Protein AF-A0A938IGS5-F1 (afdb_monomer_lite)

Foldseek 3Di:
DDWDADQPLRQTQDDFFWWDFPDDDDDPVVVVVQVVCCVVPNGGHTCPLVRVLVSLQVCQVVADALHAEEAEDAPPPSVVVSCVVRHHPNYHYDHFHPPPDQDPPGSCVSVVVVVVVLCVQQVCNPDPPPRPDPDRVVSRVSSVVVSLCQQAADPSDPVRPQAGSCVVVVNDVGHDHPLLSLLVDVVSPPDRPPPPDDD

pLDDT: mean 88.43, std 11.82, range [38.62, 97.19]

Sequence (199 aa):
MPVLLHELSWFVLDVQVAPLASRGGLREPDRIRRDQLVARSGLRRSGSTEAVGKCFANIAPLLAPGAGGMLRSDEKLTYVRLKQKELPEGMTHVRISSEEPRGMNNPLFRINRTLAMMRDGVSRLVRRTWAASKRREQLEKHLWVWVVFRNYVRRMINRSPGQSAASFHGLFPGQLPTHDLLGLCPQFRADPPLMRAAS

Secondary structure (DSSP, 8-state):
--EEE-TTT--EEEE--------S---HHHHHHHHHHHHHH------HHHHHHHHHHHHGGGSPTT--EEEEEES-HHHHHHHHHHS-TTEEEEEE-TTS--STTSTTHHHHHHHHHHHHH-GGGT-SSSS--SSHHHHHHHHHHHHHIIIIISBSSTT-TT-BHHHHTTSSSSPPPHHHHHHTSGGG-SS--------

Structure (mmCIF, N/CA/C/O backbone):
data_AF-A0A938IGS5-F1
#
_entry.id   AF-A0A938IGS5-F1
#
loop_
_atom_site.group_PDB
_atom_site.id
_atom_site.type_symbol
_atom_site.label_atom_id
_atom_site.label_alt_id
_atom_site.label_comp_id
_atom_site.label_asym_id
_atom_site.label_entity_id
_atom_site.label_seq_id
_atom_site.pdbx_PDB_ins_code
_atom_site.Cartn_x
_atom_site.Cartn_y
_atom_site.Cartn_z
_atom_site.occupancy
_atom_site.B_iso_or_equiv
_atom_site.auth_seq_id
_atom_site.auth_comp_id
_atom_site.auth_asym_id
_atom_site.auth_atom_id
_atom_site.pdbx_PDB_model_num
ATOM 1 N N . MET A 1 1 ? 5.218 0.741 -6.453 1.00 90.12 1 MET A N 1
ATOM 2 C CA . MET A 1 1 ? 4.351 0.029 -5.505 1.00 90.12 1 MET A CA 1
ATOM 3 C C . MET A 1 1 ? 3.953 1.017 -4.425 1.00 90.12 1 MET A C 1
ATOM 5 O O . MET A 1 1 ? 4.714 1.179 -3.475 1.00 90.12 1 MET A O 1
ATOM 9 N N . PRO A 1 2 ? 2.878 1.789 -4.633 1.00 94.62 2 PRO A N 1
ATOM 10 C CA . PRO A 1 2 ? 2.308 2.596 -3.564 1.00 94.62 2 PRO A CA 1
ATOM 11 C C . PRO A 1 2 ? 1.654 1.697 -2.512 1.00 94.62 2 PRO A C 1
ATOM 13 O O . PRO A 1 2 ? 1.208 0.593 -2.824 1.00 94.62 2 PRO A O 1
ATOM 16 N N . VAL A 1 3 ? 1.640 2.186 -1.277 1.00 96.62 3 VAL A N 1
ATOM 17 C CA . VAL A 1 3 ? 0.966 1.569 -0.134 1.00 96.62 3 VAL A CA 1
ATOM 18 C C . VAL A 1 3 ? 0.211 2.686 0.571 1.00 96.62 3 VAL A C 1
ATOM 20 O O . VAL A 1 3 ? 0.809 3.714 0.891 1.00 96.62 3 VAL A O 1
ATOM 23 N N . LEU A 1 4 ? -1.084 2.488 0.789 1.00 96.38 4 LEU A N 1
ATOM 24 C CA . LEU A 1 4 ? -1.934 3.396 1.549 1.00 96.38 4 LEU A CA 1
ATOM 25 C C . LEU A 1 4 ? -2.192 2.792 2.932 1.00 96.38 4 LEU A C 1
ATOM 27 O O . LEU A 1 4 ? -2.467 1.600 3.057 1.00 96.38 4 LEU A O 1
ATOM 31 N N . LEU A 1 5 ? -2.056 3.605 3.975 1.00 95.44 5 LEU A N 1
ATOM 32 C CA . LEU A 1 5 ? -2.021 3.161 5.365 1.00 95.44 5 LEU A CA 1
ATOM 33 C C . LEU A 1 5 ? -2.937 4.039 6.216 1.00 95.44 5 LEU A C 1
ATOM 35 O O . LEU A 1 5 ? -2.894 5.261 6.099 1.00 95.44 5 LEU A O 1
ATOM 39 N N . HIS A 1 6 ? -3.688 3.427 7.126 1.00 94.81 6 HIS A N 1
ATOM 40 C CA . HIS A 1 6 ? -4.335 4.147 8.213 1.00 94.81 6 HIS A CA 1
ATOM 41 C C . HIS A 1 6 ? -3.291 4.611 9.241 1.00 94.81 6 HIS A C 1
ATOM 43 O O . HIS A 1 6 ? -2.501 3.807 9.746 1.00 94.81 6 HIS A O 1
ATOM 49 N N . GLU A 1 7 ? -3.288 5.907 9.561 1.00 91.62 7 GLU A N 1
ATOM 50 C CA . GLU A 1 7 ? -2.211 6.548 10.320 1.00 91.62 7 GLU A CA 1
ATOM 51 C C . GLU A 1 7 ? -2.017 5.941 11.720 1.00 91.62 7 GLU A C 1
ATOM 53 O O . GLU A 1 7 ? -0.886 5.667 12.115 1.00 91.62 7 GLU A O 1
ATOM 58 N N . LEU A 1 8 ? -3.091 5.699 12.472 1.00 91.12 8 LEU A N 1
ATOM 59 C CA . LEU A 1 8 ? -2.973 5.288 13.877 1.00 91.12 8 LEU A CA 1
ATOM 60 C C . LEU A 1 8 ? -2.634 3.804 14.027 1.00 91.12 8 LEU A C 1
ATOM 62 O O . LEU A 1 8 ? -1.698 3.448 14.740 1.00 91.12 8 LEU A O 1
ATOM 66 N N . SER A 1 9 ? -3.359 2.946 13.309 1.00 93.31 9 SER A N 1
ATOM 67 C CA . SER A 1 9 ? -3.266 1.488 13.464 1.00 93.31 9 SER A CA 1
ATOM 68 C C . SER A 1 9 ? -2.262 0.816 12.537 1.00 93.31 9 SER A C 1
ATOM 70 O O . SER A 1 9 ? -2.000 -0.380 12.649 1.00 93.31 9 SER A O 1
ATOM 72 N N . TRP A 1 10 ? -1.707 1.569 11.586 1.00 93.31 10 TRP A N 1
ATOM 73 C CA . TRP A 1 10 ? -0.825 1.053 10.544 1.00 93.31 10 TRP A CA 1
ATOM 74 C C . TRP A 1 10 ? -1.495 -0.049 9.708 1.00 93.31 10 TRP A C 1
ATOM 76 O O . TRP A 1 10 ? -0.809 -0.899 9.130 1.00 93.31 10 TRP A O 1
ATOM 86 N N . PHE A 1 11 ? -2.830 -0.035 9.661 1.00 96.31 11 PHE A N 1
ATOM 87 C CA . PHE A 1 11 ? -3.627 -0.913 8.823 1.00 96.31 11 PHE A CA 1
ATOM 88 C C . PHE A 1 11 ? -3.365 -0.553 7.366 1.00 96.31 11 PHE A C 1
ATOM 90 O O . PHE A 1 11 ? -3.540 0.600 6.967 1.00 96.31 11 PHE A O 1
ATOM 97 N N . VAL A 1 12 ? -2.917 -1.520 6.574 1.00 97.19 12 VAL A N 1
ATOM 98 C CA . VAL A 1 12 ? -2.704 -1.305 5.144 1.00 97.19 12 VAL A CA 1
ATOM 99 C C . VAL A 1 12 ? -4.058 -1.355 4.450 1.00 97.19 12 VAL A C 1
ATOM 101 O O . VAL A 1 12 ? -4.715 -2.391 4.468 1.00 97.19 12 VAL A O 1
ATOM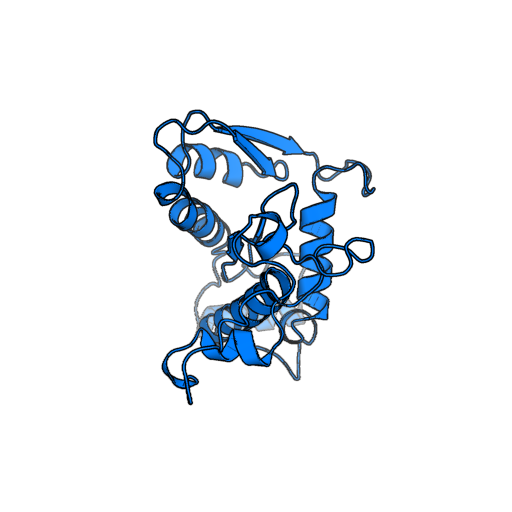 104 N N . LEU A 1 13 ? -4.465 -0.224 3.882 1.00 95.94 13 LEU A N 1
ATOM 105 C CA . LEU A 1 13 ? -5.752 -0.041 3.214 1.00 95.94 13 LEU A CA 1
ATOM 106 C C . LEU A 1 13 ? -5.700 -0.534 1.768 1.00 95.94 13 LEU A C 1
ATOM 108 O O . LEU A 1 13 ? -6.612 -1.217 1.321 1.00 95.94 13 LEU A O 1
ATOM 112 N N . ASP A 1 14 ? -4.621 -0.212 1.052 1.00 96.94 14 ASP A N 1
ATOM 113 C CA . ASP A 1 14 ? -4.416 -0.702 -0.309 1.00 96.94 14 ASP A CA 1
ATOM 114 C C . ASP A 1 14 ? -2.928 -0.801 -0.666 1.00 96.94 14 ASP A C 1
ATOM 116 O O . ASP A 1 14 ? -2.073 -0.087 -0.127 1.00 96.94 14 ASP A O 1
ATOM 120 N N . VAL A 1 15 ? -2.627 -1.685 -1.614 1.00 97.06 15 VAL A N 1
ATOM 121 C CA . VAL A 1 15 ? -1.319 -1.839 -2.244 1.00 97.06 15 VAL A CA 1
ATOM 122 C C . VAL A 1 15 ? -1.495 -2.102 -3.734 1.00 97.06 15 VAL A C 1
ATOM 124 O O . VAL A 1 15 ? -2.293 -2.935 -4.146 1.00 97.06 15 VAL A O 1
ATOM 127 N N . GLN A 1 16 ? -0.700 -1.421 -4.559 1.00 95.94 16 GLN A N 1
ATOM 128 C CA . GLN A 1 16 ? -0.744 -1.594 -6.014 1.00 95.94 16 GLN A CA 1
ATOM 129 C C . GLN A 1 16 ? 0.644 -1.877 -6.588 1.00 95.94 16 GLN A C 1
ATOM 131 O O . GLN A 1 16 ? 1.681 -1.476 -6.042 1.00 95.94 16 GLN A O 1
ATOM 136 N N . VAL A 1 17 ? 0.686 -2.543 -7.742 1.00 95.19 17 VAL A N 1
ATOM 137 C CA . VAL A 1 17 ? 1.926 -2.854 -8.463 1.00 95.19 17 VAL A CA 1
ATOM 138 C C . VAL A 1 17 ? 1.905 -2.209 -9.839 1.00 95.19 17 VAL A C 1
ATOM 140 O O . VAL A 1 17 ? 0.978 -2.381 -10.618 1.00 95.19 17 VAL A O 1
ATOM 143 N N . ALA A 1 18 ? 2.983 -1.504 -10.170 1.00 94.25 18 ALA A N 1
ATOM 144 C CA . ALA A 1 18 ? 3.167 -0.906 -11.483 1.00 94.25 18 ALA A CA 1
ATOM 145 C C . ALA A 1 18 ? 4.635 -0.950 -11.914 1.00 94.25 18 ALA A C 1
ATOM 147 O O . ALA A 1 18 ? 5.531 -0.945 -11.057 1.00 94.25 18 ALA A O 1
ATOM 148 N N . PRO A 1 19 ? 4.903 -0.971 -13.233 1.00 92.06 19 PRO A N 1
ATOM 149 C CA . PRO A 1 19 ? 6.256 -0.868 -13.749 1.00 92.06 19 PRO A CA 1
ATOM 150 C C . PRO A 1 19 ? 6.877 0.483 -13.382 1.00 92.06 19 PRO A C 1
ATOM 152 O O . PRO A 1 19 ? 6.207 1.515 -13.339 1.00 92.06 19 PRO A O 1
ATOM 155 N N . LEU A 1 20 ? 8.188 0.472 -13.155 1.00 89.56 20 LEU A N 1
ATOM 156 C CA . LEU A 1 20 ? 9.004 1.677 -13.080 1.00 89.56 20 LEU A CA 1
ATOM 157 C C . LEU A 1 20 ? 9.835 1.777 -14.350 1.00 89.56 20 LEU A C 1
ATOM 159 O O . LEU A 1 20 ? 10.384 0.777 -14.812 1.00 89.56 20 LEU A O 1
ATOM 163 N N . ALA A 1 21 ? 9.938 2.982 -14.899 1.00 89.69 21 ALA A N 1
ATOM 164 C CA . ALA A 1 21 ? 10.828 3.223 -16.023 1.00 89.69 21 ALA A CA 1
ATOM 165 C C . ALA A 1 21 ? 12.284 2.952 -15.617 1.00 89.69 21 ALA A C 1
ATOM 167 O O . ALA A 1 21 ? 12.674 3.207 -14.475 1.00 89.69 21 ALA A O 1
ATOM 168 N N . SER A 1 22 ? 13.088 2.458 -16.559 1.00 86.25 22 SER A N 1
ATOM 169 C CA . SER A 1 22 ? 14.535 2.356 -16.366 1.00 86.25 22 SER A CA 1
ATOM 170 C C . SER A 1 22 ? 15.123 3.768 -16.377 1.00 86.25 22 SER A C 1
ATOM 172 O O . SER A 1 22 ? 15.212 4.383 -17.436 1.00 86.25 22 SER A O 1
ATOM 174 N N . ARG A 1 23 ? 15.458 4.306 -15.203 1.00 81.00 23 ARG A N 1
ATOM 175 C CA . ARG A 1 23 ? 15.974 5.673 -15.012 1.00 81.00 23 ARG A CA 1
ATOM 176 C C . ARG A 1 23 ? 17.332 5.638 -14.306 1.00 81.00 23 ARG A C 1
ATOM 178 O O . ARG A 1 23 ? 17.606 4.687 -13.579 1.00 81.00 23 ARG A O 1
ATOM 185 N N . GLY A 1 24 ? 18.125 6.697 -14.482 1.00 80.38 24 GLY A N 1
ATOM 186 C CA . GLY A 1 24 ? 19.409 6.906 -13.801 1.00 80.38 24 GLY A CA 1
ATOM 187 C C . GLY A 1 24 ? 20.634 6.778 -14.712 1.00 80.38 24 GLY A C 1
ATOM 188 O O . GLY A 1 24 ? 20.513 6.485 -15.902 1.00 80.38 24 GLY A O 1
ATOM 189 N N . GLY A 1 25 ? 21.814 6.998 -14.126 1.00 83.56 25 GLY A N 1
ATOM 190 C CA . GLY A 1 25 ? 23.122 6.889 -14.780 1.00 83.56 25 GLY A CA 1
ATOM 191 C C . GLY A 1 25 ? 23.558 5.437 -14.963 1.00 83.56 25 GLY A C 1
ATOM 192 O O . GLY A 1 25 ? 24.393 4.929 -14.219 1.00 83.56 25 GLY A O 1
ATOM 193 N N . LEU A 1 26 ? 22.941 4.746 -15.920 1.00 87.56 26 LEU A N 1
ATOM 194 C CA . LEU A 1 26 ? 23.303 3.375 -16.280 1.00 87.56 26 LEU A CA 1
ATOM 195 C C . LEU A 1 26 ? 24.717 3.332 -16.872 1.00 87.56 26 LEU A C 1
ATOM 197 O O . LEU A 1 26 ? 25.079 4.184 -17.687 1.00 87.56 26 LEU A O 1
ATOM 201 N N . ARG A 1 27 ? 25.488 2.301 -16.511 1.00 91.31 27 ARG A N 1
ATOM 202 C CA . ARG A 1 27 ? 26.785 2.025 -17.143 1.00 91.31 27 ARG A CA 1
ATOM 203 C C . ARG A 1 27 ? 26.579 1.673 -18.615 1.00 91.31 27 ARG A C 1
ATOM 205 O O . ARG A 1 27 ? 25.506 1.201 -18.989 1.00 91.31 27 ARG A O 1
ATOM 212 N N . GLU A 1 28 ? 27.621 1.837 -19.426 1.00 93.56 28 GLU A N 1
ATOM 213 C CA . GLU A 1 28 ? 27.595 1.523 -20.864 1.00 93.56 28 GLU A CA 1
ATOM 214 C C . GLU A 1 28 ? 26.955 0.152 -21.174 1.00 93.56 28 GLU A C 1
ATOM 216 O O . GLU A 1 28 ? 25.987 0.112 -21.938 1.00 93.56 28 GLU A O 1
ATOM 221 N N . PRO A 1 29 ? 27.347 -0.959 -20.510 1.00 93.12 29 PRO A N 1
ATOM 222 C CA . PRO A 1 29 ? 26.770 -2.268 -20.819 1.00 93.12 29 PRO A CA 1
ATOM 223 C C . PRO A 1 29 ? 25.283 -2.372 -20.449 1.00 93.12 29 PRO A C 1
ATOM 225 O O . PRO A 1 29 ? 24.498 -3.009 -21.154 1.00 93.12 29 PRO A O 1
ATOM 228 N N . ASP A 1 30 ? 24.867 -1.721 -19.360 1.00 91.12 30 ASP A N 1
ATOM 229 C CA . ASP A 1 30 ? 23.472 -1.716 -18.915 1.00 91.12 30 ASP A CA 1
ATOM 230 C C . ASP A 1 30 ? 22.586 -0.881 -19.845 1.00 91.12 30 ASP A C 1
ATOM 232 O O . ASP A 1 30 ? 21.418 -1.223 -20.053 1.00 91.12 30 ASP A O 1
ATOM 236 N N . ARG A 1 31 ? 23.132 0.195 -20.431 1.00 92.38 31 ARG A N 1
ATOM 237 C CA . ARG A 1 31 ? 22.439 0.986 -21.457 1.00 92.38 31 ARG A CA 1
ATOM 238 C C . ARG A 1 31 ? 22.225 0.174 -22.722 1.00 92.38 31 ARG A C 1
ATOM 240 O O . ARG A 1 31 ? 21.087 0.085 -23.168 1.00 92.38 31 ARG A O 1
ATOM 247 N N . ILE A 1 32 ? 23.262 -0.500 -23.220 1.00 93.69 32 ILE A N 1
ATOM 248 C CA . ILE A 1 32 ? 23.147 -1.385 -24.388 1.00 93.69 32 ILE A CA 1
ATOM 249 C C . ILE A 1 32 ? 22.085 -2.461 -24.129 1.00 93.69 32 ILE A C 1
ATOM 251 O O . ILE A 1 32 ? 21.177 -2.660 -24.938 1.00 93.69 32 ILE A O 1
ATOM 255 N N . ARG A 1 33 ? 22.125 -3.109 -22.956 1.00 91.44 33 ARG A N 1
ATOM 256 C CA . ARG A 1 33 ? 21.130 -4.120 -22.571 1.00 91.44 33 ARG A CA 1
ATOM 257 C C . ARG A 1 33 ? 19.714 -3.546 -22.500 1.00 91.44 33 ARG A C 1
ATOM 259 O O . ARG A 1 33 ? 18.765 -4.206 -22.927 1.00 91.44 33 ARG A O 1
ATOM 266 N N . ARG A 1 34 ? 19.549 -2.339 -21.949 1.00 91.50 34 ARG A N 1
ATOM 267 C CA . ARG A 1 34 ? 18.262 -1.628 -21.926 1.00 91.50 34 ARG A CA 1
ATOM 268 C C . ARG A 1 34 ? 17.769 -1.382 -23.347 1.00 91.50 34 ARG A C 1
ATOM 270 O O . ARG A 1 34 ? 16.610 -1.671 -23.616 1.00 91.50 34 ARG A O 1
ATOM 277 N N . ASP A 1 35 ? 18.619 -0.891 -24.237 1.00 92.44 35 ASP A N 1
ATOM 278 C CA . ASP A 1 35 ? 18.232 -0.512 -25.599 1.00 92.44 35 ASP A CA 1
ATOM 279 C C . ASP A 1 35 ? 17.831 -1.739 -26.424 1.00 92.44 35 ASP A C 1
ATOM 281 O O . ASP A 1 35 ? 16.786 -1.731 -27.069 1.00 92.44 35 ASP A O 1
ATOM 285 N N . GLN A 1 36 ? 18.547 -2.856 -26.271 1.00 94.44 36 GLN A N 1
ATOM 286 C CA . GLN A 1 36 ? 18.146 -4.153 -26.830 1.00 94.44 36 GLN A CA 1
ATOM 287 C C . GLN A 1 36 ? 16.799 -4.657 -26.285 1.00 94.44 36 GLN A C 1
ATOM 289 O O . GLN A 1 36 ? 16.045 -5.333 -26.987 1.00 94.44 36 GLN A O 1
ATOM 294 N N . LEU A 1 37 ? 16.483 -4.393 -25.013 1.00 91.12 37 LEU A N 1
ATOM 295 C CA . LEU A 1 37 ? 15.175 -4.731 -24.440 1.00 91.12 37 LEU A CA 1
ATOM 296 C C . LEU A 1 37 ? 14.075 -3.805 -24.966 1.00 91.12 37 LEU A C 1
ATOM 298 O O . LEU A 1 37 ? 12.989 -4.285 -25.275 1.00 91.12 37 LEU A O 1
ATOM 302 N N . VAL A 1 38 ? 14.353 -2.508 -25.108 1.00 93.44 38 VAL A N 1
ATOM 303 C CA . VAL A 1 38 ? 13.406 -1.532 -25.663 1.00 93.44 38 VAL A CA 1
ATOM 304 C C . VAL A 1 38 ? 13.100 -1.844 -27.127 1.00 93.44 38 VAL A C 1
ATOM 306 O O . VAL A 1 38 ? 11.932 -1.824 -27.502 1.00 93.44 38 VAL A O 1
ATOM 309 N N . ALA A 1 39 ? 14.104 -2.213 -27.927 1.00 94.25 39 ALA A N 1
ATOM 310 C CA . ALA A 1 39 ? 13.912 -2.617 -29.319 1.00 94.25 39 ALA A CA 1
ATOM 311 C C . ALA A 1 39 ? 13.021 -3.864 -29.453 1.00 94.25 39 ALA A C 1
ATOM 313 O O . ALA A 1 39 ? 12.203 -3.945 -30.363 1.00 94.25 39 ALA A O 1
ATOM 314 N N . ARG A 1 40 ? 13.141 -4.826 -28.527 1.00 94.38 40 ARG A N 1
ATOM 315 C CA . ARG A 1 40 ? 12.357 -6.074 -28.557 1.00 94.38 40 ARG A CA 1
ATOM 316 C C . ARG A 1 40 ? 10.965 -5.960 -27.949 1.00 94.38 40 ARG A C 1
ATOM 318 O O . ARG A 1 40 ? 10.066 -6.686 -28.351 1.00 94.38 40 ARG A O 1
ATOM 325 N N . SER A 1 41 ? 10.805 -5.155 -26.904 1.00 89.69 41 SER A N 1
ATOM 326 C CA . SER A 1 41 ? 9.631 -5.212 -26.017 1.00 89.69 41 SER A CA 1
ATOM 327 C C . SER A 1 41 ? 8.975 -3.852 -25.782 1.00 89.69 41 SER A C 1
ATOM 329 O O . SER A 1 41 ? 8.021 -3.753 -25.011 1.00 89.69 41 SER A O 1
ATOM 331 N N . GLY A 1 42 ? 9.477 -2.803 -26.432 1.00 91.06 42 GLY A N 1
ATOM 332 C CA . GLY A 1 42 ? 9.014 -1.434 -26.270 1.00 91.06 42 GLY A CA 1
ATOM 333 C C . GLY A 1 42 ? 9.537 -0.749 -25.005 1.00 91.06 42 GLY A C 1
ATOM 334 O O . GLY A 1 42 ? 10.150 -1.343 -24.112 1.00 91.06 42 GLY A O 1
ATOM 335 N N . LEU A 1 43 ? 9.296 0.561 -24.925 1.00 90.06 43 LEU A N 1
ATOM 336 C CA . LEU A 1 43 ? 9.754 1.379 -23.808 1.00 90.06 43 LEU A CA 1
ATOM 337 C C . LEU A 1 43 ? 8.975 1.063 -22.525 1.00 90.06 43 LEU A C 1
ATOM 339 O O . LEU A 1 43 ? 7.758 1.242 -22.450 1.00 90.06 43 LEU A O 1
ATOM 343 N N . ARG A 1 44 ? 9.695 0.705 -21.456 1.00 89.56 44 ARG A N 1
ATOM 344 C CA . ARG A 1 44 ? 9.105 0.542 -20.121 1.00 89.56 44 ARG A CA 1
ATOM 345 C C . ARG A 1 44 ? 8.687 1.897 -19.547 1.00 89.56 44 ARG A C 1
ATOM 347 O O . ARG A 1 44 ? 9.514 2.639 -19.016 1.00 89.56 44 ARG A O 1
ATOM 354 N N . ARG A 1 45 ? 7.391 2.204 -19.610 1.00 91.56 45 ARG A N 1
ATOM 355 C CA . ARG A 1 45 ? 6.806 3.409 -19.003 1.00 91.56 45 ARG A CA 1
ATOM 356 C C . ARG A 1 45 ? 6.597 3.230 -17.496 1.00 91.56 45 ARG A C 1
ATOM 358 O O . ARG A 1 45 ? 6.440 2.119 -16.994 1.00 91.56 45 ARG A O 1
ATOM 365 N N . SER A 1 46 ? 6.624 4.343 -16.764 1.00 93.31 46 SER A N 1
ATOM 366 C CA . SER A 1 46 ? 6.329 4.356 -15.329 1.00 93.31 46 SER A CA 1
ATOM 367 C C . SER A 1 46 ? 4.818 4.356 -15.111 1.00 93.31 46 SER A C 1
ATOM 369 O O . SER A 1 46 ? 4.163 5.324 -15.478 1.00 93.31 46 SER A O 1
ATOM 371 N N . GLY A 1 47 ? 4.284 3.329 -14.451 1.00 94.88 47 GLY A N 1
ATOM 372 C CA . GLY A 1 47 ? 2.873 3.263 -14.040 1.00 94.88 47 GLY A CA 1
ATOM 373 C C . GLY A 1 47 ? 2.623 3.801 -12.626 1.00 94.88 47 GLY A C 1
ATOM 374 O O . GLY A 1 47 ? 1.595 3.522 -12.024 1.00 94.88 47 GLY A O 1
ATOM 375 N N . SER A 1 48 ? 3.581 4.531 -12.037 1.00 93.62 48 SER A N 1
ATOM 376 C CA . SER A 1 48 ? 3.479 4.989 -10.641 1.00 93.62 48 SER A CA 1
ATOM 377 C C . SER A 1 48 ? 2.267 5.886 -10.379 1.00 93.62 48 SER A C 1
ATOM 379 O O . SER A 1 48 ? 1.714 5.796 -9.291 1.00 93.62 48 SER A O 1
ATOM 381 N N . THR A 1 49 ? 1.902 6.765 -11.315 1.00 95.62 49 THR A N 1
ATOM 382 C CA . THR A 1 49 ? 0.747 7.667 -11.168 1.00 95.62 49 THR A CA 1
ATOM 383 C C . THR A 1 49 ? -0.553 6.876 -11.159 1.00 95.62 49 THR A C 1
ATOM 385 O O . THR A 1 49 ? -1.356 7.038 -10.252 1.00 95.62 49 THR A O 1
ATOM 388 N N . GLU A 1 50 ? -0.714 5.976 -12.128 1.00 96.00 50 GLU A N 1
ATOM 389 C CA . GLU A 1 50 ? -1.881 5.101 -12.250 1.00 96.00 50 GLU A CA 1
ATOM 390 C C . GLU A 1 50 ? -2.058 4.227 -11.004 1.00 96.00 50 GLU A C 1
ATOM 392 O O . GLU A 1 50 ? -3.142 4.177 -10.438 1.00 96.00 50 GLU A O 1
ATOM 397 N N . ALA A 1 51 ? -0.976 3.618 -10.507 1.00 96.19 51 ALA A N 1
ATOM 398 C CA . ALA A 1 51 ? -1.038 2.796 -9.302 1.00 96.19 51 ALA A CA 1
ATOM 399 C C . ALA A 1 51 ? -1.461 3.586 -8.054 1.00 96.19 51 ALA A C 1
ATOM 401 O O . ALA A 1 51 ? -2.197 3.059 -7.230 1.00 96.19 51 ALA A O 1
ATOM 402 N N . VAL A 1 52 ? -0.996 4.832 -7.890 1.00 96.81 52 VAL A N 1
ATOM 403 C CA . VAL A 1 52 ? -1.430 5.683 -6.765 1.00 96.81 52 VAL A CA 1
ATOM 404 C C . VAL A 1 52 ? -2.892 6.084 -6.943 1.00 96.81 52 VAL A C 1
ATOM 406 O O . VAL A 1 52 ? -3.650 6.033 -5.982 1.00 96.81 52 VAL A O 1
ATOM 409 N N . GLY A 1 53 ? -3.288 6.444 -8.168 1.00 96.94 53 GLY A N 1
ATOM 410 C CA . GLY A 1 53 ? -4.670 6.798 -8.483 1.00 96.94 53 GLY A CA 1
ATOM 411 C C . GLY A 1 53 ? -5.616 5.650 -8.166 1.00 96.94 53 GLY A C 1
ATOM 412 O O . GLY A 1 53 ? -6.623 5.864 -7.509 1.00 96.94 53 GLY A O 1
ATOM 413 N N . LYS A 1 54 ? -5.229 4.418 -8.510 1.00 96.44 54 LYS A N 1
ATOM 414 C CA . LYS A 1 54 ? -5.979 3.210 -8.163 1.00 96.44 54 LYS A CA 1
ATOM 415 C C . LYS A 1 54 ? -6.094 2.999 -6.648 1.00 96.44 54 LYS A C 1
ATOM 417 O O . LYS A 1 54 ? -7.175 2.655 -6.193 1.00 96.44 54 LYS A O 1
ATOM 422 N N . CYS A 1 55 ? -5.049 3.284 -5.859 1.00 96.31 55 CYS A N 1
ATOM 423 C CA . CYS A 1 55 ? -5.180 3.264 -4.394 1.00 96.31 55 CYS A CA 1
ATOM 424 C C . CYS A 1 55 ? -6.240 4.225 -3.874 1.00 96.31 55 CYS A C 1
ATOM 426 O O . CYS A 1 55 ? -7.018 3.866 -2.994 1.00 96.31 55 CYS A O 1
ATOM 428 N N . PHE A 1 56 ? -6.263 5.444 -4.402 1.00 96.25 56 PHE A N 1
ATOM 429 C CA . PHE A 1 56 ? -7.246 6.434 -3.986 1.00 96.25 56 PHE A CA 1
ATOM 430 C C . PHE A 1 56 ? -8.649 6.056 -4.465 1.00 96.25 56 PHE A C 1
ATOM 432 O O . PHE A 1 56 ? -9.566 6.035 -3.652 1.00 96.25 56 PHE A O 1
ATOM 439 N N . ALA A 1 57 ? -8.791 5.649 -5.726 1.00 95.44 57 ALA A N 1
ATOM 440 C CA . ALA A 1 57 ? -10.056 5.220 -6.313 1.00 95.44 57 ALA A CA 1
ATOM 441 C C . ALA A 1 57 ? -10.657 3.982 -5.624 1.00 95.44 57 ALA A C 1
ATOM 443 O O . ALA A 1 57 ? -11.872 3.877 -5.526 1.00 95.44 57 ALA A O 1
ATOM 444 N N . ASN A 1 58 ? -9.837 3.057 -5.112 1.00 95.12 58 ASN A N 1
ATOM 445 C CA . ASN A 1 58 ? -10.324 1.892 -4.364 1.00 95.12 58 ASN A CA 1
ATOM 446 C C . ASN A 1 58 ? -10.888 2.268 -2.985 1.00 95.12 58 ASN A C 1
ATOM 448 O O . ASN A 1 58 ? -11.783 1.593 -2.484 1.00 95.12 58 ASN A O 1
ATOM 452 N N . ILE A 1 59 ? -10.346 3.315 -2.354 1.00 93.31 59 ILE A N 1
ATOM 453 C CA . ILE A 1 59 ? -10.750 3.741 -1.008 1.00 93.31 59 ILE A CA 1
ATOM 454 C C . ILE A 1 59 ? -11.847 4.797 -1.043 1.00 93.31 59 ILE A C 1
ATOM 456 O O . ILE A 1 59 ? -12.670 4.826 -0.135 1.00 93.31 59 ILE A O 1
ATOM 460 N N . ALA A 1 60 ? -11.906 5.634 -2.076 1.00 93.19 60 ALA A N 1
ATOM 461 C CA . ALA A 1 60 ? -12.881 6.713 -2.168 1.00 93.19 60 ALA A CA 1
ATOM 462 C C . ALA A 1 60 ? -14.346 6.264 -1.981 1.00 93.19 60 ALA A C 1
ATOM 464 O O . ALA A 1 60 ? -15.041 6.924 -1.212 1.00 93.19 60 ALA A O 1
ATOM 465 N N . PRO A 1 61 ? -14.815 5.129 -2.549 1.00 92.12 61 PRO A N 1
ATOM 466 C CA . PRO A 1 61 ? -16.178 4.640 -2.328 1.00 92.12 61 PRO A CA 1
ATOM 467 C C . PRO A 1 61 ? -16.466 4.198 -0.888 1.00 92.12 61 PRO A C 1
ATOM 469 O O . PRO A 1 61 ? -17.626 4.061 -0.513 1.00 92.12 61 PRO A O 1
ATOM 472 N N . LEU A 1 62 ? -15.426 3.936 -0.089 1.00 90.62 62 LEU A N 1
ATOM 473 C CA . LEU A 1 62 ? -15.546 3.549 1.320 1.00 90.62 62 LEU A CA 1
ATOM 474 C C . LEU A 1 62 ? -15.595 4.764 2.256 1.00 90.62 62 LEU A C 1
ATOM 476 O O . LEU A 1 62 ? -15.845 4.611 3.451 1.00 90.62 62 LEU A O 1
ATOM 480 N N . LEU A 1 63 ? -15.318 5.963 1.739 1.00 90.69 63 LEU A N 1
ATOM 481 C CA . LEU A 1 63 ? -15.391 7.208 2.491 1.00 90.69 63 LEU A CA 1
ATOM 482 C C . LEU A 1 63 ? -16.795 7.795 2.346 1.00 90.69 63 LEU A C 1
ATOM 484 O O . LEU A 1 63 ? -17.349 7.838 1.249 1.00 90.69 63 LEU A O 1
ATOM 488 N N . ALA A 1 64 ? -17.370 8.275 3.450 1.00 84.00 64 ALA A N 1
ATOM 489 C CA . ALA A 1 64 ? -18.655 8.962 3.394 1.00 84.00 64 ALA A CA 1
ATOM 490 C C . ALA A 1 64 ? -18.574 10.197 2.466 1.00 84.00 64 ALA A C 1
ATOM 492 O O . ALA A 1 64 ? -17.525 10.852 2.406 1.00 84.00 64 ALA A O 1
ATOM 493 N N . PRO A 1 65 ? -19.660 10.563 1.762 1.00 78.94 65 PRO A N 1
ATOM 494 C CA . PRO A 1 65 ? -19.706 11.810 1.006 1.00 78.94 65 PRO A CA 1
ATOM 495 C C . PRO A 1 65 ? -19.364 13.002 1.908 1.00 78.94 65 PRO A C 1
ATOM 497 O O . PRO A 1 65 ? -19.923 13.147 2.992 1.00 78.94 65 PRO A O 1
ATOM 500 N N . GLY A 1 66 ? -18.407 13.831 1.485 1.00 80.81 66 GLY A N 1
ATOM 501 C CA . GLY A 1 66 ? -17.936 14.965 2.288 1.00 80.81 66 GLY A CA 1
ATOM 502 C C . GLY A 1 66 ? -17.109 14.584 3.522 1.00 80.81 66 GLY A C 1
ATOM 503 O O . GLY A 1 66 ? -16.847 15.453 4.350 1.00 80.81 66 GLY A O 1
ATOM 504 N N . ALA A 1 67 ? -16.678 13.321 3.654 1.00 82.56 67 ALA A N 1
ATOM 505 C CA . ALA A 1 67 ? -15.818 12.897 4.750 1.00 82.56 67 ALA A CA 1
ATOM 506 C C . ALA A 1 67 ? -14.581 13.798 4.848 1.00 82.56 67 ALA A C 1
ATOM 508 O O . ALA A 1 67 ? -13.789 13.927 3.908 1.00 82.56 67 ALA A O 1
ATOM 509 N N . GLY A 1 68 ? -14.426 14.409 6.021 1.00 87.50 68 GLY A N 1
ATOM 510 C CA . GLY A 1 68 ? -13.187 15.054 6.411 1.00 87.50 68 GLY A CA 1
ATOM 511 C C . GLY A 1 68 ? -12.079 14.026 6.625 1.00 87.50 68 GLY A C 1
ATOM 512 O O . GLY A 1 68 ? -12.308 12.819 6.713 1.00 87.50 68 GLY A O 1
ATOM 513 N N . GLY A 1 69 ? -10.848 14.504 6.734 1.00 90.00 69 GLY A N 1
ATOM 514 C CA . GLY A 1 69 ? -9.718 13.643 7.048 1.00 90.00 69 GLY A CA 1
ATOM 515 C C . GLY A 1 69 ? -8.400 14.262 6.639 1.00 90.00 69 GLY A C 1
ATOM 516 O O . GLY A 1 69 ? -8.342 15.409 6.201 1.00 90.00 69 GLY A O 1
ATOM 517 N N . MET A 1 70 ? -7.330 13.486 6.769 1.00 94.12 70 MET A N 1
ATOM 518 C CA . MET A 1 70 ? -5.987 13.949 6.452 1.00 94.12 70 MET A CA 1
ATOM 519 C C . MET A 1 70 ? -5.240 12.921 5.605 1.00 94.12 70 MET A C 1
ATOM 521 O O . MET A 1 70 ? -4.996 11.797 6.038 1.00 94.12 70 MET A O 1
ATOM 525 N N . LEU A 1 71 ? -4.831 13.328 4.403 1.00 95.06 71 LEU A N 1
ATOM 526 C CA . LEU A 1 71 ? -3.821 12.634 3.614 1.00 95.06 71 LEU A CA 1
ATOM 527 C C . LEU A 1 71 ? -2.448 13.130 4.039 1.00 95.06 71 LEU A C 1
ATOM 529 O O . LEU A 1 71 ? -2.187 14.328 3.961 1.00 95.06 71 LEU A O 1
ATOM 533 N N . ARG A 1 72 ? -1.546 12.224 4.403 1.00 95.88 72 ARG A N 1
ATOM 534 C CA . ARG A 1 72 ? -0.127 12.543 4.585 1.00 95.88 72 ARG A CA 1
ATOM 535 C C . ARG A 1 72 ? 0.689 11.866 3.493 1.00 95.88 72 ARG A C 1
ATOM 537 O O . ARG A 1 72 ? 0.607 10.650 3.330 1.00 95.88 72 ARG A O 1
ATOM 544 N N . SER A 1 73 ? 1.484 12.634 2.756 1.00 95.88 73 SER A N 1
ATOM 545 C CA . SER A 1 73 ? 2.415 12.097 1.756 1.00 95.88 73 SER A CA 1
ATOM 546 C C . SER A 1 73 ? 3.700 12.912 1.698 1.00 95.88 73 SER A C 1
ATOM 548 O O . SER A 1 73 ? 3.797 13.977 2.305 1.00 95.88 73 SER A O 1
ATOM 550 N N . ASP A 1 74 ? 4.672 12.438 0.920 1.00 93.88 74 ASP A N 1
ATOM 551 C CA . ASP A 1 74 ? 5.773 13.296 0.486 1.00 93.88 74 ASP A CA 1
ATOM 552 C C . ASP A 1 74 ? 5.276 14.428 -0.447 1.00 93.88 74 ASP A C 1
ATOM 554 O O . ASP A 1 74 ? 4.089 14.508 -0.795 1.00 93.88 74 ASP A O 1
ATOM 558 N N . GLU A 1 75 ? 6.185 15.311 -0.857 1.00 95.88 75 GLU A N 1
ATOM 559 C CA . GLU A 1 75 ? 5.889 16.515 -1.646 1.00 95.88 75 GLU A CA 1
ATOM 560 C C . GLU A 1 75 ? 5.695 16.284 -3.151 1.00 95.88 75 GLU A C 1
ATOM 562 O O . GLU A 1 75 ? 5.560 17.233 -3.930 1.00 95.88 75 GLU A O 1
ATOM 567 N N . LYS A 1 76 ? 5.636 15.034 -3.611 1.00 92.81 76 LYS A N 1
ATOM 568 C CA . LYS A 1 76 ? 5.438 14.741 -5.028 1.00 92.81 76 LYS A CA 1
ATOM 569 C C . LYS A 1 76 ? 4.098 15.298 -5.517 1.00 92.81 76 LYS A C 1
ATOM 571 O O . LYS A 1 76 ? 3.023 14.859 -5.106 1.00 92.81 76 LYS A O 1
ATOM 576 N N . LEU A 1 77 ? 4.166 16.175 -6.523 1.00 93.50 77 LEU A N 1
ATOM 577 C CA . LEU A 1 77 ? 3.007 16.837 -7.151 1.00 93.50 77 LEU A CA 1
ATOM 578 C C . LEU A 1 77 ? 1.920 15.872 -7.646 1.00 93.50 77 LEU A C 1
ATOM 580 O O . LEU A 1 77 ? 0.749 16.233 -7.744 1.00 93.50 77 LEU A O 1
ATOM 584 N N . THR A 1 78 ? 2.294 14.632 -7.963 1.00 94.12 78 THR A N 1
ATOM 585 C CA . THR A 1 78 ? 1.352 13.583 -8.361 1.00 94.12 78 THR A CA 1
ATOM 586 C C . THR A 1 78 ? 0.277 13.330 -7.303 1.00 94.12 78 THR A C 1
ATOM 588 O O . THR A 1 78 ? -0.872 13.116 -7.674 1.00 94.12 78 THR A O 1
ATOM 591 N N . TYR A 1 79 ? 0.614 13.390 -6.010 1.00 95.44 79 TYR A N 1
ATOM 592 C CA . TYR A 1 79 ? -0.360 13.160 -4.940 1.00 95.44 79 TYR A CA 1
ATOM 593 C C . TYR A 1 79 ? -1.416 14.261 -4.875 1.00 95.44 79 TYR A C 1
ATOM 595 O O . TYR A 1 79 ? -2.583 13.948 -4.683 1.00 95.44 79 TYR A O 1
ATOM 603 N N . VAL A 1 80 ? -1.032 15.517 -5.122 1.00 95.06 80 VAL A N 1
ATOM 604 C CA . VAL A 1 80 ? -1.960 16.661 -5.136 1.00 95.06 80 VAL A CA 1
ATOM 605 C C . VAL A 1 80 ? -3.035 16.461 -6.203 1.00 95.06 80 VAL A C 1
ATOM 607 O O . VAL A 1 80 ? -4.227 16.490 -5.908 1.00 95.06 80 VAL A O 1
ATOM 610 N N . ARG A 1 81 ? -2.606 16.175 -7.439 1.00 95.75 81 ARG A N 1
ATOM 611 C CA . ARG A 1 81 ? -3.517 15.975 -8.577 1.00 95.75 81 ARG A CA 1
ATOM 612 C C . ARG A 1 81 ? -4.445 14.782 -8.361 1.00 95.75 81 ARG A C 1
ATOM 614 O O . ARG A 1 81 ? -5.628 14.857 -8.662 1.00 95.75 81 ARG A O 1
ATOM 621 N N . LEU A 1 82 ? -3.909 13.678 -7.841 1.00 96.31 82 LEU A N 1
ATOM 622 C CA . LEU A 1 82 ? -4.700 12.473 -7.598 1.00 96.31 82 LEU A CA 1
ATOM 623 C C . LEU A 1 82 ? -5.655 12.636 -6.417 1.00 96.31 82 LEU A C 1
ATOM 625 O O . LEU A 1 82 ? -6.764 12.127 -6.490 1.00 96.31 82 LEU A O 1
ATOM 629 N N . LYS A 1 83 ? -5.275 13.377 -5.368 1.00 94.69 83 LYS A N 1
ATOM 630 C CA . LYS A 1 83 ? -6.193 13.725 -4.278 1.00 94.69 83 LYS A CA 1
ATOM 631 C C . LYS A 1 83 ? -7.388 14.494 -4.816 1.00 94.69 83 LYS A C 1
ATOM 633 O O . LYS A 1 83 ? -8.510 14.126 -4.514 1.00 94.69 83 LYS A O 1
ATOM 638 N N . GLN A 1 84 ? -7.146 15.540 -5.609 1.00 93.81 84 GLN A N 1
ATOM 639 C CA . GLN A 1 84 ? -8.213 16.368 -6.185 1.00 93.81 84 GLN A CA 1
ATOM 640 C C . GLN A 1 84 ? -9.145 15.570 -7.101 1.00 93.81 84 GLN A C 1
ATOM 642 O O . GLN A 1 84 ? -10.331 15.860 -7.163 1.00 93.81 84 GLN A O 1
ATOM 647 N N . LYS A 1 85 ? -8.598 14.583 -7.817 1.00 95.06 85 LYS A N 1
ATOM 648 C CA . LYS A 1 85 ? -9.357 13.765 -8.760 1.00 95.06 85 LYS A CA 1
ATOM 649 C C . LYS A 1 85 ? -10.171 12.658 -8.086 1.00 95.06 85 LYS A C 1
ATOM 651 O O . LYS A 1 85 ? -11.290 12.407 -8.505 1.00 95.06 85 LYS A O 1
ATOM 656 N N . GLU A 1 86 ? -9.580 11.955 -7.123 1.00 94.88 86 GLU A N 1
ATOM 657 C CA . GLU A 1 86 ? -10.107 10.667 -6.650 1.00 94.88 86 GLU A CA 1
ATOM 658 C C . GLU A 1 86 ? -10.673 10.724 -5.224 1.00 94.88 86 GLU A C 1
ATOM 660 O O . GLU A 1 86 ? -11.455 9.858 -4.862 1.00 94.88 86 GLU A O 1
ATOM 665 N N . LEU A 1 87 ? -10.267 11.685 -4.385 1.00 93.38 87 LEU A N 1
ATOM 666 C CA . LEU A 1 87 ? -10.617 11.706 -2.958 1.00 93.38 87 LEU A CA 1
ATOM 667 C C . LEU A 1 87 ? -11.584 12.851 -2.619 1.00 93.38 87 LEU A C 1
ATOM 669 O O . LEU A 1 87 ? -11.563 13.879 -3.297 1.00 93.38 87 LEU A O 1
ATOM 673 N N . PRO A 1 88 ? -12.387 12.719 -1.543 1.00 92.69 88 PRO A N 1
ATOM 674 C CA . PRO A 1 88 ? -13.322 13.758 -1.123 1.00 92.69 88 PRO A CA 1
ATOM 675 C C . PRO A 1 88 ? -12.666 15.131 -0.935 1.00 92.69 88 PRO A C 1
ATOM 677 O O . PRO A 1 88 ? -11.534 15.254 -0.448 1.00 92.69 88 PRO A O 1
ATOM 680 N N . GLU A 1 89 ? -13.407 16.186 -1.280 1.00 90.25 89 GLU A N 1
ATOM 681 C CA . GLU A 1 89 ? -12.927 17.566 -1.178 1.00 90.25 89 GLU A CA 1
ATOM 682 C C . GLU A 1 89 ? -12.535 17.928 0.261 1.00 90.25 89 GLU A C 1
ATOM 684 O O . GLU A 1 89 ? -11.433 18.442 0.470 1.00 90.25 89 GLU A O 1
ATOM 689 N N . GLY A 1 90 ? -13.362 17.528 1.236 1.00 91.00 90 GLY A N 1
ATOM 690 C CA . GLY A 1 90 ? -13.168 17.769 2.672 1.00 91.00 90 GLY A CA 1
ATOM 691 C C . GLY A 1 90 ? -11.915 17.136 3.288 1.00 91.00 90 GLY A C 1
ATOM 692 O O . GLY A 1 90 ? -11.584 17.412 4.440 1.00 91.00 90 GLY A O 1
ATOM 693 N N . MET A 1 91 ? -11.181 16.305 2.545 1.00 93.06 91 MET A N 1
ATOM 694 C CA . MET A 1 91 ? -9.929 15.722 3.013 1.00 93.06 91 MET A CA 1
ATOM 695 C C . MET A 1 91 ? -8.767 16.714 2.856 1.00 93.06 91 MET A C 1
ATOM 697 O O . MET A 1 91 ? -8.472 17.179 1.756 1.00 93.06 91 MET A O 1
ATOM 701 N N . THR A 1 92 ? -8.044 17.011 3.929 1.00 94.38 92 THR A N 1
ATOM 702 C CA . THR A 1 92 ? -6.874 17.901 3.905 1.00 94.38 92 THR A CA 1
ATOM 703 C C . THR A 1 92 ? -5.629 17.139 3.463 1.00 94.38 92 THR A C 1
ATOM 705 O O . THR A 1 92 ? -5.369 16.035 3.939 1.00 94.38 92 THR A O 1
ATOM 708 N N . HIS A 1 93 ? -4.814 17.711 2.571 1.00 95.62 93 HIS A N 1
ATOM 709 C CA . HIS A 1 93 ? -3.543 17.106 2.154 1.00 95.62 93 HIS A CA 1
ATOM 710 C C . HIS A 1 93 ? -2.354 17.789 2.831 1.00 95.62 93 HIS A C 1
ATOM 712 O O . HIS A 1 93 ? -2.005 18.919 2.506 1.00 95.62 93 HIS A O 1
ATOM 718 N N . VAL A 1 94 ? -1.708 17.072 3.748 1.00 95.62 94 VAL A N 1
ATOM 719 C CA . VAL A 1 94 ? -0.459 17.480 4.394 1.00 95.62 94 VAL A CA 1
ATOM 720 C C . VAL A 1 94 ? 0.717 16.853 3.653 1.00 95.62 94 VAL A C 1
ATOM 722 O O . VAL A 1 94 ? 0.808 15.630 3.505 1.00 95.62 94 VAL A O 1
ATOM 725 N N . ARG A 1 95 ? 1.634 17.702 3.192 1.00 96.06 95 ARG A N 1
ATOM 726 C CA . ARG A 1 95 ? 2.851 17.298 2.485 1.00 96.06 95 ARG A CA 1
ATOM 727 C C . ARG A 1 95 ? 4.041 17.419 3.427 1.00 96.06 95 ARG A C 1
ATOM 729 O O . ARG A 1 95 ? 4.151 18.409 4.141 1.00 96.06 95 ARG A O 1
ATOM 736 N N . ILE A 1 96 ? 4.888 16.400 3.444 1.00 95.31 96 ILE A N 1
ATOM 737 C CA . ILE A 1 96 ? 6.061 16.319 4.312 1.00 95.31 96 ILE A CA 1
ATOM 738 C C . ILE A 1 96 ? 7.305 16.259 3.433 1.00 95.31 96 ILE A C 1
ATOM 740 O O . ILE A 1 96 ? 7.399 15.380 2.572 1.00 95.31 96 ILE A O 1
ATOM 744 N N . SER A 1 97 ? 8.257 17.166 3.662 1.00 93.88 97 SER A N 1
ATOM 745 C CA . SER A 1 97 ? 9.523 17.155 2.931 1.00 93.88 97 SER A CA 1
ATOM 746 C C . SER A 1 97 ? 10.287 15.856 3.176 1.00 93.88 97 SER A C 1
ATOM 748 O O . SER A 1 97 ? 10.332 15.313 4.282 1.00 93.88 97 SER A O 1
ATOM 750 N N . SER A 1 98 ? 10.900 15.333 2.115 1.00 86.44 98 SER A N 1
ATOM 751 C CA . SER A 1 98 ? 11.754 14.147 2.205 1.00 86.44 98 SER A CA 1
ATOM 752 C C . SER A 1 98 ? 13.102 14.411 2.881 1.00 86.44 98 SER A C 1
ATOM 754 O O . SER A 1 98 ? 13.819 13.451 3.178 1.00 86.44 98 SER A O 1
ATOM 756 N N . GLU A 1 99 ? 13.445 15.684 3.086 1.00 90.50 99 GLU A N 1
ATOM 757 C CA . GLU A 1 99 ? 14.667 16.140 3.758 1.00 90.50 99 GLU A CA 1
ATOM 758 C C . GLU A 1 99 ? 14.509 16.185 5.282 1.00 90.50 99 GLU A C 1
ATOM 760 O O . GLU A 1 99 ? 15.504 16.155 6.003 1.00 90.50 99 GLU A O 1
ATOM 765 N N . GLU A 1 100 ? 13.265 16.176 5.773 1.00 90.62 100 GLU A N 1
ATOM 766 C CA . GLU A 1 100 ? 12.962 16.115 7.201 1.00 90.62 100 GLU A CA 1
ATOM 767 C C . GLU A 1 100 ? 13.660 14.919 7.870 1.00 90.62 100 GLU A C 1
ATOM 769 O O . GLU A 1 100 ? 13.655 13.803 7.318 1.00 90.62 100 GLU A O 1
ATOM 774 N N . PRO A 1 101 ? 14.206 15.092 9.090 1.00 91.81 101 PRO A N 1
ATOM 775 C CA . PRO A 1 101 ? 14.873 14.021 9.810 1.00 91.81 101 PRO A CA 1
ATOM 776 C C . PRO A 1 101 ? 14.022 12.752 9.878 1.00 91.81 101 PRO A C 1
ATOM 778 O O . PRO A 1 101 ? 12.837 12.757 10.229 1.00 91.81 101 PRO A O 1
ATOM 781 N N . ARG A 1 102 ? 14.640 11.616 9.548 1.00 87.88 102 ARG A N 1
ATOM 782 C CA . ARG A 1 102 ? 13.985 10.302 9.567 1.00 87.88 102 ARG A CA 1
ATOM 783 C C . ARG A 1 102 ? 13.956 9.755 10.992 1.00 87.88 102 ARG A C 1
ATOM 785 O O . ARG A 1 102 ? 14.722 8.864 11.339 1.00 87.88 102 ARG A O 1
ATOM 792 N N . GLY A 1 103 ? 13.071 10.305 11.814 1.00 88.81 103 GLY A N 1
ATOM 793 C CA . GLY A 1 103 ? 12.830 9.866 13.189 1.00 88.81 103 GLY A CA 1
ATOM 794 C C . GLY A 1 103 ? 11.412 9.347 13.405 1.00 88.81 103 GLY A C 1
ATO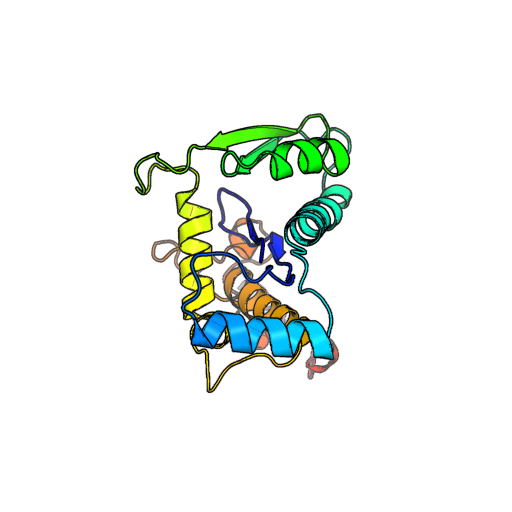M 795 O O . GLY A 1 103 ? 10.575 9.408 12.508 1.00 88.81 103 GLY A O 1
ATOM 796 N N . MET A 1 104 ? 11.121 8.879 14.621 1.00 86.69 104 MET A N 1
ATOM 797 C CA . MET A 1 104 ? 9.762 8.477 15.021 1.00 86.69 104 MET A CA 1
ATOM 798 C C . MET A 1 104 ? 8.755 9.635 14.960 1.00 86.69 104 MET A C 1
ATOM 800 O O . MET A 1 104 ? 7.572 9.391 14.737 1.00 86.69 104 MET A O 1
ATOM 804 N N . ASN A 1 105 ? 9.232 10.875 15.104 1.00 89.06 105 ASN A N 1
ATOM 805 C CA . ASN A 1 105 ? 8.412 12.087 15.038 1.00 89.06 105 ASN A CA 1
ATOM 806 C C . ASN A 1 105 ? 8.057 12.490 13.599 1.00 89.06 105 ASN A C 1
ATOM 808 O O . ASN A 1 105 ? 7.172 13.315 13.394 1.00 89.06 105 ASN A O 1
ATOM 812 N N . ASN A 1 106 ? 8.728 11.915 12.595 1.00 92.12 106 ASN A N 1
ATOM 813 C CA . ASN A 1 106 ? 8.421 12.196 11.201 1.00 92.12 106 ASN A CA 1
ATOM 814 C C . ASN A 1 106 ? 7.065 11.557 10.842 1.00 92.12 106 ASN A C 1
ATOM 816 O O . ASN A 1 106 ? 6.918 10.340 11.000 1.00 92.12 106 ASN A O 1
ATOM 820 N N . PRO A 1 107 ? 6.085 12.302 10.300 1.00 91.38 107 PRO A N 1
ATOM 821 C CA . PRO A 1 107 ? 4.787 11.726 9.947 1.00 91.38 107 PRO A CA 1
ATOM 822 C C . PRO A 1 107 ? 4.868 10.595 8.905 1.00 91.38 107 PRO A C 1
ATOM 824 O O . PRO A 1 107 ? 4.008 9.713 8.873 1.00 91.38 107 PRO A O 1
ATOM 827 N N . LEU A 1 108 ? 5.930 10.557 8.091 1.00 93.19 108 LEU A N 1
ATOM 828 C CA . LEU A 1 108 ? 6.209 9.483 7.133 1.00 93.19 108 LEU A CA 1
ATOM 829 C C . LEU A 1 108 ? 6.872 8.249 7.769 1.00 93.19 108 LEU A C 1
ATOM 831 O O . LEU A 1 108 ? 7.052 7.230 7.096 1.00 93.19 108 LEU A O 1
ATOM 835 N N . PHE A 1 109 ? 7.233 8.282 9.055 1.00 93.50 109 PHE A N 1
ATOM 836 C CA . PHE A 1 109 ? 7.874 7.158 9.743 1.00 93.50 109 PHE A CA 1
ATOM 837 C C . PHE A 1 109 ? 7.067 5.867 9.607 1.00 93.50 109 PHE A C 1
ATOM 839 O O . PHE A 1 109 ? 7.619 4.816 9.282 1.00 93.50 109 PHE A O 1
ATOM 846 N N . ARG A 1 110 ? 5.748 5.948 9.803 1.00 93.12 110 ARG A N 1
ATOM 847 C CA . ARG A 1 110 ? 4.854 4.782 9.810 1.00 93.12 110 ARG A CA 1
ATOM 848 C C . ARG A 1 110 ? 4.804 4.090 8.451 1.00 93.12 110 ARG A C 1
ATOM 850 O O . ARG A 1 110 ? 4.923 2.863 8.377 1.00 93.12 110 ARG A O 1
ATOM 857 N N . ILE A 1 111 ? 4.696 4.863 7.367 1.00 94.31 111 ILE A N 1
ATOM 858 C CA . ILE A 1 111 ? 4.712 4.307 6.010 1.00 94.31 111 ILE A CA 1
ATOM 859 C C . ILE A 1 111 ? 6.101 3.769 5.654 1.00 94.31 111 ILE A C 1
ATOM 861 O O . ILE A 1 111 ? 6.212 2.648 5.163 1.00 94.31 111 ILE A O 1
ATOM 865 N N . ASN A 1 112 ? 7.173 4.486 6.000 1.00 93.94 112 ASN A N 1
ATOM 866 C CA . ASN A 1 112 ? 8.545 4.038 5.759 1.00 93.94 112 ASN A CA 1
ATOM 867 C C . ASN A 1 112 ? 8.860 2.730 6.495 1.00 93.94 112 ASN A C 1
ATOM 869 O O . ASN A 1 112 ? 9.431 1.803 5.913 1.00 93.94 112 ASN A O 1
ATOM 873 N N . ARG A 1 113 ? 8.432 2.615 7.756 1.00 94.19 113 ARG A N 1
ATOM 874 C CA . ARG A 1 113 ? 8.582 1.398 8.557 1.00 94.19 113 ARG A CA 1
ATOM 875 C C . ARG A 1 113 ? 7.754 0.252 7.988 1.00 94.19 113 ARG A C 1
ATOM 877 O O . ARG A 1 113 ? 8.267 -0.858 7.881 1.00 94.19 113 ARG A O 1
ATOM 884 N N . THR A 1 114 ? 6.520 0.517 7.562 1.00 95.25 114 THR A N 1
ATOM 885 C CA . THR A 1 114 ? 5.662 -0.487 6.913 1.00 95.25 114 THR A CA 1
ATOM 886 C C . THR A 1 114 ? 6.286 -0.995 5.612 1.00 95.25 114 THR A C 1
ATOM 888 O O . THR A 1 114 ? 6.331 -2.202 5.393 1.00 95.25 114 THR A O 1
ATOM 891 N N . LEU A 1 115 ? 6.858 -0.113 4.787 1.00 95.19 115 LEU A N 1
ATOM 892 C CA . LEU A 1 115 ? 7.584 -0.501 3.574 1.00 95.19 115 LEU A CA 1
ATOM 893 C C . LEU A 1 115 ? 8.845 -1.320 3.881 1.00 95.19 115 LEU A C 1
ATOM 895 O O . LEU A 1 115 ? 9.166 -2.242 3.134 1.00 95.19 115 LEU A O 1
ATOM 899 N N . ALA A 1 116 ? 9.568 -1.015 4.962 1.00 94.00 116 ALA A N 1
ATOM 900 C CA . ALA A 1 116 ? 10.703 -1.829 5.399 1.00 94.00 116 ALA A CA 1
ATOM 901 C C . ALA A 1 116 ? 10.256 -3.243 5.808 1.00 94.00 116 ALA A C 1
ATOM 903 O O . ALA A 1 116 ? 10.819 -4.222 5.327 1.00 94.00 116 ALA A O 1
ATOM 904 N N . MET A 1 117 ? 9.190 -3.350 6.607 1.00 95.00 117 MET A N 1
ATOM 905 C CA . MET A 1 117 ? 8.603 -4.637 6.998 1.00 95.00 117 MET A CA 1
ATOM 906 C C . MET A 1 117 ? 8.064 -5.425 5.800 1.00 95.00 117 MET A C 1
ATOM 908 O O . MET A 1 117 ? 8.163 -6.647 5.773 1.00 95.00 117 MET A O 1
ATOM 912 N N . MET A 1 118 ? 7.499 -4.740 4.804 1.00 95.38 118 MET A N 1
ATOM 913 C CA . MET A 1 118 ? 7.015 -5.376 3.580 1.00 95.38 118 MET A CA 1
ATOM 914 C C . MET A 1 118 ? 8.165 -5.949 2.755 1.00 95.38 118 MET A C 1
ATOM 916 O O . MET A 1 118 ? 8.042 -7.045 2.224 1.00 95.38 118 MET A O 1
ATOM 920 N N . ARG A 1 119 ? 9.303 -5.248 2.663 1.00 93.38 119 ARG A N 1
ATOM 921 C CA . ARG A 1 119 ? 10.494 -5.780 1.981 1.00 93.38 119 ARG A CA 1
ATOM 922 C C . ARG A 1 119 ? 11.053 -7.007 2.695 1.00 93.38 119 ARG A C 1
ATOM 924 O O . ARG A 1 119 ? 11.403 -7.969 2.026 1.00 93.38 119 ARG A O 1
ATOM 931 N N . ASP A 1 120 ? 11.093 -6.978 4.022 1.00 93.56 120 ASP A N 1
ATOM 932 C CA . ASP A 1 120 ? 11.534 -8.114 4.834 1.00 93.56 120 ASP A CA 1
ATOM 933 C C . ASP A 1 120 ? 10.595 -9.328 4.686 1.00 93.56 120 ASP A C 1
ATOM 935 O O . ASP A 1 120 ? 11.036 -10.440 4.410 1.00 93.56 120 ASP A O 1
ATOM 939 N N . GLY A 1 121 ? 9.279 -9.099 4.753 1.00 92.56 121 GLY A N 1
ATOM 940 C CA . GLY A 1 121 ? 8.271 -10.159 4.668 1.00 92.56 121 GLY A CA 1
ATOM 941 C C . GLY A 1 121 ? 7.944 -10.648 3.253 1.00 92.56 121 GLY A C 1
ATOM 942 O O . GLY A 1 121 ? 7.328 -11.700 3.107 1.00 92.56 121 GLY A O 1
ATOM 943 N N . VAL A 1 122 ? 8.337 -9.919 2.204 1.00 94.44 122 VAL A N 1
ATOM 944 C CA . VAL A 1 122 ? 8.083 -10.287 0.803 1.00 94.44 122 VAL A CA 1
ATOM 945 C C . VAL A 1 122 ? 9.415 -10.422 0.079 1.00 94.44 122 VAL A C 1
ATOM 947 O O . VAL A 1 122 ? 9.915 -9.485 -0.545 1.00 94.44 122 VAL A O 1
ATOM 950 N N . SER A 1 123 ? 9.967 -11.639 0.096 1.00 88.94 123 SER A N 1
ATOM 951 C CA . SER A 1 123 ? 11.287 -11.978 -0.470 1.00 88.94 123 SER A CA 1
ATOM 952 C C . SER A 1 123 ? 11.506 -11.488 -1.909 1.00 88.94 123 SER A C 1
ATOM 954 O O . SER A 1 123 ? 12.629 -11.154 -2.300 1.00 88.94 123 SER A O 1
ATOM 956 N N . ARG A 1 124 ? 10.422 -11.381 -2.685 1.00 89.81 124 A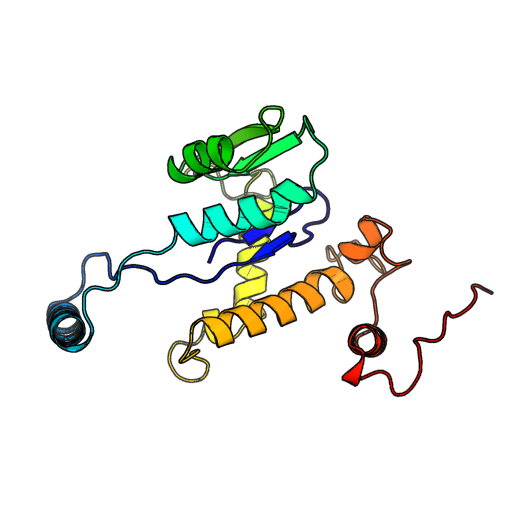RG A N 1
ATOM 957 C CA . ARG A 1 124 ? 10.406 -10.910 -4.077 1.00 89.81 124 ARG A CA 1
ATOM 958 C C . ARG A 1 124 ? 10.757 -9.429 -4.246 1.00 89.81 124 ARG A C 1
ATOM 960 O O . ARG A 1 124 ? 11.096 -9.013 -5.351 1.00 89.81 124 ARG A O 1
ATOM 967 N N . LEU A 1 125 ? 10.661 -8.634 -3.179 1.00 89.50 125 LEU A N 1
ATOM 968 C CA . LEU A 1 125 ? 11.049 -7.221 -3.161 1.00 89.50 125 LEU A CA 1
ATOM 969 C C . LEU A 1 125 ? 12.542 -7.017 -2.867 1.00 89.50 125 LEU A C 1
ATOM 971 O O . LEU A 1 125 ? 13.062 -5.931 -3.118 1.00 89.50 125 LEU A O 1
ATOM 975 N N . VAL A 1 126 ? 13.225 -8.040 -2.345 1.00 86.94 126 VAL A N 1
ATOM 976 C CA . VAL A 1 126 ? 14.640 -7.971 -1.945 1.00 86.94 126 VAL A CA 1
ATOM 977 C C . VAL A 1 126 ? 15.527 -8.748 -2.914 1.00 86.94 126 VAL A C 1
ATOM 979 O O . VAL A 1 126 ? 16.545 -8.235 -3.379 1.00 86.94 126 VAL A O 1
ATOM 982 N N . ARG A 1 127 ? 15.153 -9.988 -3.253 1.00 78.25 127 ARG A N 1
ATOM 983 C CA . ARG A 1 127 ? 16.010 -10.883 -4.041 1.00 78.25 127 ARG A CA 1
ATOM 984 C C . ARG A 1 127 ? 15.770 -10.709 -5.537 1.00 78.25 127 ARG A C 1
ATOM 986 O O . ARG A 1 127 ? 14.684 -10.980 -6.041 1.00 78.25 127 ARG A O 1
ATOM 993 N N . ARG A 1 128 ? 16.826 -10.324 -6.259 1.00 75.06 128 ARG A N 1
ATOM 994 C CA . ARG A 1 128 ? 16.783 -10.071 -7.710 1.00 75.06 128 ARG A CA 1
ATOM 995 C C . ARG A 1 128 ? 16.815 -11.337 -8.572 1.00 75.06 128 ARG A C 1
ATOM 997 O O . ARG A 1 128 ? 16.375 -11.279 -9.712 1.00 75.06 128 ARG A O 1
ATOM 1004 N N . THR A 1 129 ? 17.335 -12.451 -8.052 1.00 77.12 129 THR A N 1
ATOM 1005 C CA . THR A 1 129 ? 17.614 -13.668 -8.840 1.00 77.12 129 THR A CA 1
ATOM 1006 C C . THR A 1 129 ? 16.655 -14.817 -8.532 1.00 77.12 129 THR A C 1
ATOM 1008 O O . THR A 1 129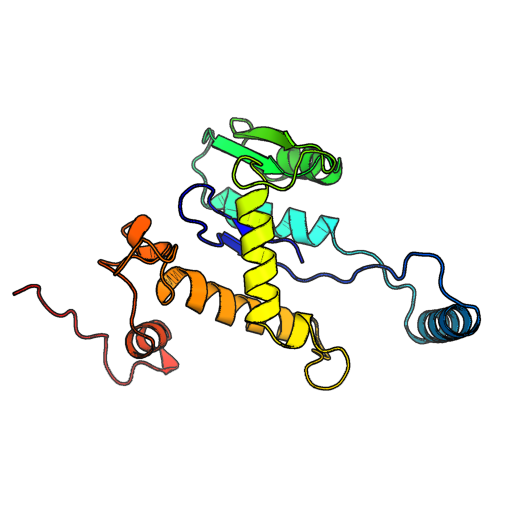 ? 15.983 -15.303 -9.430 1.00 77.12 129 THR A O 1
ATOM 1011 N N . TRP A 1 130 ? 16.553 -15.240 -7.270 1.00 77.44 130 TRP A N 1
ATOM 1012 C CA . TRP A 1 130 ? 15.799 -16.447 -6.898 1.00 77.44 130 TRP A CA 1
ATOM 1013 C C . TRP A 1 130 ? 14.296 -16.233 -6.691 1.00 77.44 130 TRP A C 1
ATOM 1015 O O . TRP A 1 130 ? 13.500 -17.099 -7.032 1.00 77.44 130 TRP A O 1
ATOM 1025 N N . ALA A 1 131 ? 13.885 -15.089 -6.142 1.00 80.44 131 ALA A N 1
ATOM 1026 C CA . ALA A 1 131 ? 12.488 -14.843 -5.767 1.00 80.44 131 ALA A CA 1
ATOM 1027 C C . ALA A 1 131 ? 11.784 -13.827 -6.684 1.00 80.44 131 ALA A C 1
ATOM 1029 O O . ALA A 1 131 ? 10.784 -13.227 -6.297 1.00 80.44 131 ALA A O 1
ATOM 1030 N N . ALA A 1 132 ? 12.290 -13.587 -7.896 1.00 82.12 132 ALA A N 1
ATOM 1031 C CA . ALA A 1 132 ? 11.715 -12.578 -8.780 1.00 82.12 132 ALA A CA 1
ATOM 1032 C C . ALA A 1 132 ? 10.309 -12.980 -9.272 1.00 82.12 132 ALA A C 1
ATOM 1034 O O . ALA A 1 132 ? 10.082 -14.101 -9.729 1.00 82.12 132 ALA A O 1
ATOM 1035 N N . SER A 1 133 ? 9.354 -12.044 -9.235 1.00 83.94 133 SER A N 1
ATOM 1036 C CA . SER A 1 133 ? 8.052 -12.257 -9.884 1.00 83.94 133 SER A CA 1
ATOM 1037 C C . SER A 1 133 ? 8.183 -12.034 -11.387 1.00 83.94 133 SER A C 1
ATOM 1039 O O . SER A 1 133 ? 8.464 -10.919 -11.818 1.00 83.94 133 SER A O 1
ATOM 1041 N N . LYS A 1 134 ? 7.914 -13.070 -12.190 1.00 84.75 134 LYS A N 1
ATOM 1042 C CA . LYS A 1 134 ? 7.893 -12.964 -13.662 1.00 84.75 134 LYS A CA 1
ATOM 1043 C C . LYS A 1 134 ? 6.730 -12.107 -14.184 1.00 84.75 134 LYS A C 1
ATOM 1045 O O . LYS A 1 134 ? 6.820 -11.548 -15.270 1.00 84.75 134 LYS A O 1
ATOM 1050 N N . ARG A 1 135 ? 5.636 -12.017 -13.418 1.00 89.62 135 ARG A N 1
ATOM 1051 C CA . ARG A 1 135 ? 4.409 -11.275 -13.748 1.00 89.62 135 ARG A CA 1
ATOM 1052 C C . ARG A 1 135 ? 4.026 -10.339 -12.600 1.00 89.62 135 ARG A C 1
ATOM 1054 O O . ARG A 1 135 ? 4.174 -10.713 -11.435 1.00 89.62 135 ARG A O 1
ATOM 1061 N N . ARG A 1 136 ? 3.529 -9.138 -12.917 1.00 90.19 136 ARG A N 1
ATOM 1062 C CA . ARG A 1 136 ? 3.167 -8.108 -11.919 1.00 90.19 136 ARG A CA 1
ATOM 1063 C C . ARG A 1 136 ? 1.998 -8.547 -11.039 1.00 90.19 136 ARG A C 1
ATOM 1065 O O . ARG A 1 136 ? 2.029 -8.323 -9.837 1.00 90.19 136 ARG A O 1
ATOM 1072 N N . GLU A 1 137 ? 1.047 -9.267 -11.619 1.00 92.00 137 GLU A N 1
ATOM 1073 C CA . GLU A 1 137 ? -0.155 -9.776 -10.957 1.00 92.00 137 GLU A CA 1
ATOM 1074 C C . GLU A 1 137 ? 0.228 -10.781 -9.861 1.00 92.00 137 GLU A C 1
ATOM 1076 O O . GLU A 1 137 ? -0.393 -10.855 -8.807 1.00 92.00 137 GLU A O 1
ATOM 1081 N N . GLN A 1 138 ? 1.310 -11.536 -10.078 1.00 92.56 138 GLN A N 1
ATOM 1082 C CA . GLN A 1 138 ? 1.834 -12.483 -9.094 1.00 92.56 138 GLN A CA 1
ATOM 1083 C C . GLN A 1 138 ? 2.580 -11.789 -7.954 1.00 92.56 138 GLN A C 1
ATOM 1085 O O . GLN A 1 138 ? 2.630 -12.325 -6.847 1.00 92.56 138 GLN A O 1
ATOM 1090 N N . LEU A 1 139 ? 3.179 -10.621 -8.212 1.00 93.38 139 LEU A N 1
ATOM 1091 C CA . LEU A 1 139 ? 3.717 -9.782 -7.145 1.00 93.38 139 LEU A CA 1
ATOM 1092 C C . LEU A 1 139 ? 2.566 -9.211 -6.318 1.00 93.38 139 LEU A C 1
ATOM 1094 O O . LEU A 1 139 ? 2.589 -9.350 -5.104 1.00 93.38 139 LEU A O 1
ATOM 1098 N N . GLU A 1 140 ? 1.551 -8.645 -6.969 1.00 94.31 140 GLU A N 1
ATOM 1099 C CA . GLU A 1 140 ? 0.380 -8.055 -6.311 1.00 94.31 140 GLU A CA 1
ATOM 1100 C C . GLU A 1 140 ? -0.337 -9.057 -5.399 1.00 94.31 140 GLU A C 1
ATOM 1102 O O . GLU A 1 140 ? -0.544 -8.765 -4.225 1.00 94.31 140 GLU A O 1
ATOM 1107 N N . LYS A 1 141 ? -0.597 -10.284 -5.875 1.00 93.06 141 LYS A N 1
ATOM 1108 C CA . LYS A 1 141 ? -1.165 -11.361 -5.042 1.00 93.06 141 LYS A CA 1
ATOM 1109 C C . LYS A 1 141 ? -0.329 -11.647 -3.792 1.00 93.06 141 LYS A C 1
ATOM 1111 O O . LYS A 1 141 ? -0.875 -11.784 -2.704 1.00 93.06 141 LYS A O 1
ATOM 1116 N N . HIS A 1 142 ? 0.995 -11.717 -3.926 1.00 94.19 142 HIS A N 1
ATOM 1117 C CA . HIS A 1 142 ? 1.874 -11.966 -2.782 1.00 94.19 142 HIS A CA 1
ATOM 1118 C C . HIS A 1 142 ? 1.895 -10.778 -1.804 1.00 94.19 142 HIS A C 1
ATOM 1120 O O . HIS A 1 142 ? 1.905 -10.984 -0.592 1.00 94.19 142 HIS A O 1
ATOM 1126 N N . LEU A 1 143 ? 1.842 -9.539 -2.306 1.00 95.81 143 LEU A N 1
ATOM 1127 C CA . LEU A 1 143 ? 1.699 -8.359 -1.451 1.00 95.81 143 LEU A CA 1
ATOM 1128 C C . LEU A 1 143 ? 0.402 -8.425 -0.641 1.00 95.81 143 LEU A C 1
ATOM 1130 O O . LEU A 1 143 ? 0.443 -8.168 0.556 1.00 95.81 143 LEU A O 1
ATOM 1134 N N . TRP A 1 144 ? -0.712 -8.841 -1.248 1.00 95.44 144 TRP A N 1
ATOM 1135 C CA . TRP A 1 144 ? -1.980 -9.011 -0.537 1.00 95.44 144 TRP A CA 1
ATOM 1136 C C . TRP A 1 144 ? -1.936 -10.104 0.532 1.00 95.44 144 TRP A C 1
ATOM 1138 O O . TRP A 1 144 ? -2.447 -9.883 1.626 1.00 95.44 144 TRP A O 1
ATOM 1148 N N . VAL A 1 145 ? -1.252 -11.228 0.290 1.00 93.81 145 VAL A N 1
ATOM 1149 C CA . VAL A 1 145 ? -1.010 -12.240 1.339 1.00 93.81 145 VAL A CA 1
ATOM 1150 C C . VAL A 1 145 ? -0.279 -11.621 2.534 1.00 93.81 145 VAL A C 1
ATOM 1152 O O . VAL A 1 145 ? -0.672 -11.823 3.684 1.00 93.81 145 VAL A O 1
ATOM 1155 N N . TRP A 1 146 ? 0.753 -10.813 2.277 1.00 95.88 146 TRP A N 1
ATOM 1156 C CA . TRP A 1 146 ? 1.473 -10.112 3.339 1.00 95.88 146 TRP A CA 1
ATOM 1157 C C . TRP A 1 146 ? 0.606 -9.061 4.047 1.00 95.88 146 TRP A C 1
ATOM 1159 O O . TRP A 1 146 ? 0.674 -8.947 5.270 1.00 95.88 146 TRP A O 1
ATOM 1169 N N . VAL A 1 147 ? -0.224 -8.314 3.310 1.00 96.50 147 VAL A N 1
ATOM 1170 C CA . VAL A 1 147 ? -1.162 -7.328 3.874 1.00 96.50 147 VAL A CA 1
ATOM 1171 C C . VAL A 1 147 ? -2.144 -8.003 4.819 1.00 96.50 147 VAL A C 1
ATOM 1173 O O . VAL A 1 147 ? -2.320 -7.535 5.941 1.00 96.50 147 VAL A O 1
ATOM 1176 N N . VAL A 1 148 ? -2.720 -9.133 4.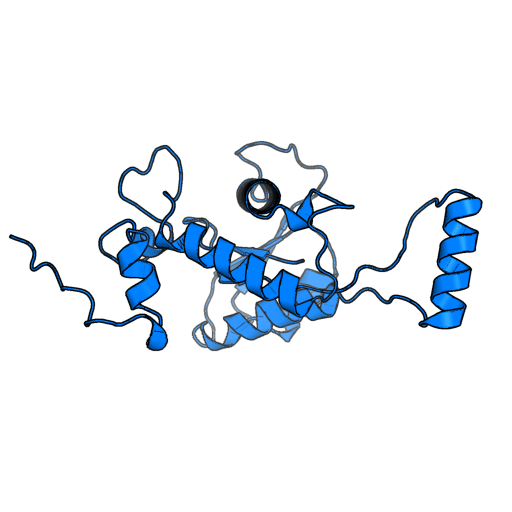409 1.00 94.69 148 VAL A N 1
ATOM 1177 C CA . VAL A 1 148 ? -3.637 -9.907 5.246 1.00 94.69 148 VAL A CA 1
ATOM 1178 C C . VAL A 1 148 ? -2.924 -10.381 6.516 1.00 94.69 148 VAL A C 1
ATOM 1180 O O . VAL A 1 148 ? -3.387 -10.117 7.626 1.00 94.69 148 VAL A O 1
ATOM 1183 N N . PHE A 1 149 ? -1.747 -10.996 6.389 1.00 94.56 149 PHE A N 1
ATOM 1184 C CA . PHE A 1 149 ? -0.964 -11.394 7.560 1.00 94.56 149 PHE A CA 1
ATOM 1185 C C . PHE A 1 149 ? -0.674 -10.203 8.488 1.00 94.56 149 PHE A C 1
ATOM 1187 O O . PHE A 1 149 ? -0.849 -10.300 9.702 1.00 94.56 149 PHE A O 1
ATOM 1194 N N . ARG A 1 150 ? -0.269 -9.053 7.938 1.00 94.75 150 ARG A N 1
ATOM 1195 C CA . ARG A 1 150 ? 0.052 -7.862 8.727 1.00 94.75 150 ARG A CA 1
ATOM 1196 C C . ARG A 1 150 ? -1.165 -7.269 9.437 1.00 94.75 150 ARG A C 1
ATOM 1198 O O . ARG A 1 150 ? -1.030 -6.873 10.593 1.00 94.75 150 ARG A O 1
ATOM 1205 N N . ASN A 1 151 ? -2.294 -7.156 8.748 1.00 95.75 151 ASN A N 1
ATOM 1206 C CA . ASN A 1 151 ? -3.476 -6.487 9.277 1.00 95.75 151 ASN A CA 1
ATOM 1207 C C . ASN A 1 151 ? -4.193 -7.343 10.322 1.00 95.75 151 ASN A C 1
ATOM 1209 O O . ASN A 1 151 ? -4.636 -6.803 11.333 1.00 95.75 151 ASN A O 1
ATOM 1213 N N . TYR A 1 152 ? -4.281 -8.656 10.093 1.00 94.56 152 TYR A N 1
ATOM 1214 C CA . TYR A 1 152 ? -5.151 -9.546 10.865 1.00 94.56 152 TYR A CA 1
ATOM 1215 C C . TYR A 1 152 ? -4.396 -10.428 11.864 1.00 94.56 152 TYR A C 1
ATOM 1217 O O . TYR A 1 152 ? -4.847 -10.582 12.998 1.00 94.56 152 TYR A O 1
ATOM 1225 N N . VAL A 1 153 ? -3.240 -10.974 11.473 1.00 93.62 153 VAL A N 1
ATOM 1226 C CA . VAL A 1 153 ? -2.515 -11.980 12.271 1.00 93.62 153 VAL A CA 1
ATOM 1227 C C . VAL A 1 153 ? -1.424 -11.341 13.118 1.00 93.62 153 VAL A C 1
ATOM 1229 O O . VAL A 1 153 ? -1.283 -11.623 14.307 1.00 93.62 153 VAL A O 1
ATOM 1232 N N . ARG A 1 154 ? -0.620 -10.457 12.528 1.00 93.06 154 ARG A N 1
ATOM 1233 C CA . ARG A 1 154 ? 0.511 -9.831 13.212 1.00 93.06 154 ARG A CA 1
ATOM 1234 C C . ARG A 1 154 ? 0.029 -8.792 14.228 1.00 93.06 154 ARG A C 1
ATOM 1236 O O . ARG A 1 154 ? -0.914 -8.045 13.982 1.00 93.06 154 ARG A O 1
ATOM 1243 N N . ARG A 1 155 ? 0.767 -8.663 15.336 1.00 93.75 155 ARG A N 1
ATOM 1244 C CA . ARG A 1 155 ? 0.620 -7.534 16.266 1.00 93.75 155 ARG A CA 1
ATOM 1245 C C . ARG A 1 155 ? 0.810 -6.217 15.526 1.00 93.75 155 ARG A C 1
ATOM 1247 O O . ARG A 1 155 ? 1.699 -6.112 14.668 1.00 93.75 155 ARG A O 1
ATOM 1254 N N . MET A 1 156 ? 0.032 -5.210 15.905 1.00 90.44 156 MET A N 1
ATOM 1255 C CA . MET A 1 156 ? 0.141 -3.858 15.356 1.00 90.44 156 MET A CA 1
ATOM 1256 C C . MET A 1 156 ? 1.567 -3.308 15.543 1.00 90.44 156 MET A C 1
ATOM 1258 O O . MET A 1 156 ? 2.285 -3.054 14.568 1.00 90.44 156 MET A O 1
ATOM 1262 N N . ILE A 1 157 ? 2.011 -3.253 16.801 1.00 88.50 157 ILE A N 1
ATOM 1263 C CA . ILE A 1 157 ? 3.377 -2.948 17.245 1.00 88.50 157 ILE A CA 1
ATOM 1264 C C . ILE A 1 157 ? 3.782 -3.919 18.364 1.00 88.50 157 ILE A C 1
ATOM 1266 O O . ILE A 1 157 ? 2.936 -4.588 18.952 1.00 88.50 157 ILE A O 1
ATOM 1270 N N . ASN A 1 158 ? 5.076 -4.001 18.684 1.00 88.19 158 ASN A N 1
ATOM 1271 C CA . ASN A 1 158 ? 5.575 -4.952 19.691 1.00 88.19 158 ASN A CA 1
ATOM 1272 C C . ASN A 1 158 ? 4.947 -4.737 21.081 1.00 88.19 158 ASN A C 1
ATOM 1274 O O . ASN A 1 158 ? 4.740 -5.704 21.806 1.00 88.19 158 ASN A O 1
ATOM 1278 N N . ARG A 1 159 ? 4.612 -3.484 21.420 1.00 88.19 159 ARG A N 1
ATOM 1279 C CA . ARG A 1 159 ? 3.979 -3.086 22.689 1.00 88.19 159 ARG A CA 1
ATOM 1280 C C . ARG A 1 159 ? 2.451 -3.258 22.714 1.00 88.19 159 ARG A C 1
ATOM 1282 O O . ARG A 1 159 ? 1.826 -2.840 23.676 1.00 88.19 159 ARG A O 1
ATOM 1289 N N . SER A 1 160 ? 1.858 -3.872 21.688 1.00 87.75 160 SER A N 1
ATOM 1290 C CA . SER A 1 160 ? 0.416 -4.148 21.605 1.00 87.75 160 SER A CA 1
ATOM 1291 C C . SER A 1 160 ? 0.171 -5.664 21.606 1.00 87.75 160 SER A C 1
ATOM 1293 O O . SER A 1 160 ? -0.093 -6.246 20.548 1.00 87.75 160 SER A O 1
ATOM 1295 N N . PRO A 1 161 ? 0.343 -6.353 22.750 1.00 88.12 161 PRO A N 1
ATOM 1296 C CA . PRO A 1 161 ? 0.074 -7.785 22.834 1.00 88.12 161 PRO A CA 1
ATOM 1297 C C . PRO A 1 161 ? -1.415 -8.058 22.582 1.00 88.12 161 PRO A C 1
ATOM 1299 O O . PRO A 1 161 ? -2.268 -7.310 23.042 1.00 88.12 161 PRO A O 1
ATOM 1302 N N . GLY A 1 162 ? -1.730 -9.103 21.813 1.00 88.06 162 GLY A N 1
ATOM 1303 C CA . GLY A 1 162 ? -3.117 -9.502 21.542 1.00 88.06 162 GLY A CA 1
ATOM 1304 C C . GLY A 1 162 ? -3.892 -8.593 20.580 1.00 88.06 162 GLY A C 1
ATOM 1305 O O . GLY A 1 162 ? -4.975 -8.977 20.150 1.00 88.06 162 GLY A O 1
ATOM 1306 N N . GLN A 1 163 ? -3.326 -7.457 20.154 1.00 93.88 163 GLN A N 1
ATOM 1307 C CA . GLN A 1 163 ? -3.985 -6.510 19.253 1.00 93.88 163 GLN A CA 1
ATOM 1308 C C . GLN A 1 163 ? -3.316 -6.470 17.867 1.00 93.88 163 GLN A C 1
ATOM 1310 O O . GLN A 1 163 ? -2.117 -6.195 17.729 1.00 93.88 163 GLN A O 1
ATOM 1315 N N . SER A 1 164 ? -4.103 -6.728 16.824 1.00 95.25 164 SER A N 1
ATOM 1316 C CA . SER A 1 164 ? -3.737 -6.526 15.419 1.00 95.25 164 SER A CA 1
ATOM 1317 C C . SER A 1 164 ? -4.230 -5.161 14.925 1.00 95.25 164 SER A C 1
ATOM 1319 O O . SER A 1 164 ? -4.980 -4.464 15.611 1.00 95.25 164 SER A O 1
ATOM 1321 N N . ALA A 1 165 ? -3.817 -4.753 13.723 1.00 95.56 165 ALA A N 1
ATOM 1322 C CA . ALA A 1 165 ? -4.336 -3.516 13.137 1.00 95.56 165 ALA A CA 1
ATOM 1323 C C . ALA A 1 165 ? -5.851 -3.611 12.868 1.00 95.56 165 ALA A C 1
ATOM 1325 O O . ALA A 1 165 ? -6.554 -2.608 12.956 1.00 95.56 165 ALA A O 1
ATOM 1326 N N . ALA A 1 166 ? -6.347 -4.809 12.542 1.00 94.62 166 ALA A N 1
ATOM 1327 C CA . ALA A 1 166 ? -7.764 -5.082 12.338 1.00 94.62 166 ALA A CA 1
ATOM 1328 C C . ALA A 1 166 ? -8.553 -5.037 13.653 1.00 94.62 166 ALA A C 1
ATOM 1330 O O . ALA A 1 166 ? -9.627 -4.441 13.696 1.00 94.62 166 ALA A O 1
ATOM 1331 N N . SER A 1 167 ? -8.017 -5.615 14.733 1.00 94.31 167 SER A N 1
ATOM 1332 C CA . SER A 1 167 ? -8.700 -5.602 16.030 1.00 94.31 167 SER A CA 1
ATOM 1333 C C . SER A 1 167 ? -8.710 -4.218 16.676 1.00 94.31 167 SER A C 1
ATOM 1335 O O . SER A 1 167 ? -9.655 -3.886 17.379 1.00 94.31 167 SER A O 1
ATOM 1337 N N . PHE A 1 168 ? -7.712 -3.371 16.393 1.00 95.00 168 PHE A N 1
ATOM 1338 C CA . PHE A 1 168 ? -7.756 -1.950 16.764 1.00 95.00 168 PHE A CA 1
ATOM 1339 C C . PHE A 1 168 ? -9.004 -1.246 16.206 1.00 95.00 168 PHE A C 1
ATOM 1341 O O . PHE A 1 168 ? -9.572 -0.384 16.865 1.00 95.00 168 PHE A O 1
ATOM 1348 N N . HIS A 1 16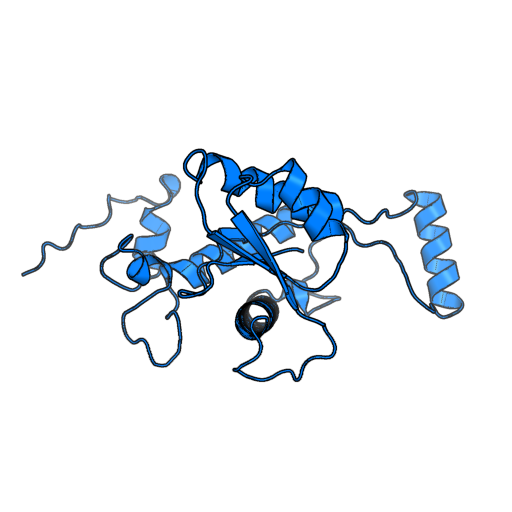9 ? -9.440 -1.635 15.006 1.00 92.25 169 HIS A N 1
ATOM 1349 C CA . HIS A 1 169 ? -10.639 -1.109 14.347 1.00 92.25 169 HIS A CA 1
ATOM 1350 C C . HIS A 1 169 ? -11.924 -1.864 14.721 1.00 92.25 169 HIS A C 1
ATOM 1352 O O . HIS A 1 169 ? -12.956 -1.655 14.095 1.00 92.25 169 HIS A O 1
ATOM 1358 N N . GLY A 1 170 ? -11.871 -2.774 15.699 1.00 92.81 170 GLY A N 1
ATOM 1359 C CA . GLY A 1 170 ? -13.033 -3.550 16.142 1.00 92.81 170 GLY A CA 1
ATOM 1360 C C . GLY A 1 170 ? -13.515 -4.614 15.151 1.00 92.81 170 GLY A C 1
ATOM 1361 O O . GLY A 1 170 ? -14.576 -5.189 15.358 1.00 92.81 170 GLY A O 1
ATOM 1362 N N . LEU A 1 171 ? -12.748 -4.916 14.093 1.00 90.50 171 LEU A N 1
ATOM 1363 C CA . LEU A 1 171 ? -13.125 -5.950 13.115 1.00 90.50 171 LEU A CA 1
ATOM 1364 C C . LEU A 1 171 ? -13.090 -7.362 13.717 1.00 90.50 171 LEU A C 1
ATOM 1366 O O . LEU A 1 171 ? -13.800 -8.251 13.261 1.00 90.50 171 LEU A O 1
ATOM 1370 N N . PHE A 1 172 ? -12.233 -7.562 14.720 1.00 90.44 172 PHE A N 1
ATOM 1371 C CA . PHE A 1 172 ? -12.035 -8.817 15.440 1.00 90.44 172 PHE A CA 1
ATOM 1372 C C . PHE A 1 172 ? -11.689 -8.515 16.905 1.00 90.44 172 PHE A C 1
ATOM 1374 O O . PHE A 1 172 ? -11.111 -7.460 17.173 1.00 90.44 172 PHE A O 1
ATOM 1381 N N . PRO A 1 173 ? -11.962 -9.432 17.853 1.00 89.75 173 PRO A N 1
ATOM 1382 C CA . PRO A 1 173 ? -11.658 -9.218 19.273 1.00 89.75 173 PRO A CA 1
ATOM 1383 C C . PRO A 1 173 ? -10.151 -9.151 19.573 1.00 89.75 173 PRO A C 1
ATOM 1385 O O . PRO A 1 173 ? -9.741 -8.606 20.593 1.00 89.75 173 PRO A O 1
ATOM 1388 N N . GLY A 1 174 ? -9.304 -9.675 18.684 1.00 91.25 174 GLY A N 1
ATOM 1389 C CA . GLY A 1 174 ? -7.855 -9.675 18.847 1.00 91.25 174 GLY A CA 1
ATOM 1390 C C . GLY A 1 174 ? -7.126 -10.072 17.568 1.00 91.25 174 GLY A C 1
ATOM 1391 O O . GLY A 1 174 ? -7.670 -10.003 16.464 1.00 91.25 174 GLY A O 1
ATOM 1392 N N . GLN A 1 175 ? -5.871 -10.492 17.713 1.00 91.38 175 GLN A N 1
ATOM 1393 C CA . GLN A 1 175 ? -5.129 -11.102 16.611 1.00 91.38 175 GLN A CA 1
ATOM 1394 C C . GLN A 1 175 ? -5.839 -12.371 16.138 1.00 91.38 175 GLN A C 1
ATOM 1396 O O . GLN A 1 175 ? -6.114 -13.258 16.944 1.00 91.38 175 GLN A O 1
ATOM 1401 N N . LEU A 1 176 ? -6.072 -12.481 14.833 1.00 90.19 176 LEU A N 1
ATOM 1402 C CA . LEU A 1 176 ? -6.561 -13.724 14.256 1.00 90.19 176 LEU A CA 1
ATOM 1403 C C . LEU A 1 176 ? -5.418 -14.741 14.200 1.00 90.19 176 LEU A C 1
ATOM 1405 O O . LEU A 1 176 ? -4.359 -14.429 13.645 1.00 90.19 176 LEU A O 1
ATOM 1409 N N . PRO A 1 177 ? -5.590 -15.958 14.735 1.00 87.44 177 PRO A N 1
ATOM 1410 C CA . PRO A 1 177 ? -4.635 -17.020 14.484 1.00 87.44 177 PRO A CA 1
ATOM 1411 C C . PRO A 1 177 ? -4.685 -17.420 13.001 1.00 87.44 177 PRO A C 1
ATOM 1413 O O . PRO A 1 177 ? -5.694 -17.260 12.313 1.00 87.44 177 PRO A O 1
ATOM 1416 N N . THR A 1 178 ? -3.580 -17.957 12.482 1.00 82.62 178 THR A N 1
ATOM 1417 C CA . THR A 1 178 ? -3.448 -18.267 11.047 1.00 82.62 178 THR A CA 1
ATOM 1418 C C . THR A 1 178 ? -4.516 -19.241 10.537 1.00 82.62 178 THR A C 1
ATOM 1420 O O . THR A 1 178 ? -4.913 -19.139 9.380 1.00 82.62 178 THR A O 1
ATOM 1423 N N . HIS A 1 179 ? -4.999 -20.164 11.376 1.00 81.50 179 HIS A N 1
ATOM 1424 C CA . HIS A 1 179 ? -6.047 -21.111 10.982 1.00 81.50 179 HIS A CA 1
ATOM 1425 C C . HIS A 1 179 ? -7.403 -20.421 10.765 1.00 81.50 179 HIS A C 1
ATOM 1427 O O . HIS A 1 179 ? -8.047 -20.674 9.750 1.00 81.50 179 HIS A O 1
ATOM 1433 N N . ASP A 1 180 ? -7.787 -19.483 11.636 1.00 83.31 180 ASP A N 1
ATOM 1434 C CA . ASP A 1 180 ? -9.038 -18.724 11.492 1.00 83.31 180 ASP A CA 1
ATOM 1435 C C . ASP A 1 180 ? -9.010 -17.813 10.266 1.00 83.31 180 ASP A C 1
ATOM 1437 O O . ASP A 1 180 ? -10.019 -17.644 9.581 1.00 83.31 180 ASP A O 1
ATOM 1441 N N . LEU A 1 181 ? -7.835 -17.264 9.942 1.00 82.31 181 LEU A N 1
ATOM 1442 C CA . LEU A 1 181 ? -7.658 -16.466 8.735 1.00 82.31 181 LEU A CA 1
ATOM 1443 C C . LEU A 1 181 ? -7.999 -17.270 7.470 1.00 82.31 181 LEU A C 1
ATOM 1445 O O . LEU A 1 181 ? -8.655 -16.745 6.572 1.00 82.31 181 LEU A O 1
ATOM 1449 N N . LEU A 1 182 ? -7.569 -18.533 7.391 1.00 77.50 182 LEU A N 1
ATOM 1450 C CA . LEU A 1 182 ? -7.890 -19.395 6.250 1.00 77.50 182 LEU A CA 1
ATOM 1451 C C . LEU A 1 182 ? -9.397 -19.671 6.163 1.00 77.50 182 LEU A C 1
ATOM 1453 O O . LEU A 1 182 ? -9.934 -19.698 5.059 1.00 77.50 182 LEU A O 1
ATOM 1457 N N . GLY A 1 183 ? -10.097 -19.754 7.299 1.00 73.00 183 GLY A N 1
ATOM 1458 C CA . GLY A 1 183 ? -11.558 -19.902 7.358 1.00 73.00 183 GLY A CA 1
ATOM 1459 C C . GLY A 1 183 ? -12.359 -18.725 6.770 1.00 73.00 183 GLY A C 1
ATOM 1460 O O . GLY A 1 183 ? -13.552 -18.869 6.474 1.00 73.00 183 GLY A O 1
ATOM 1461 N N . LEU A 1 184 ? -11.725 -17.566 6.540 1.00 72.06 184 LEU A N 1
ATOM 1462 C CA . LEU A 1 184 ? -12.337 -16.443 5.815 1.00 72.06 184 LEU A CA 1
ATOM 1463 C C . LEU A 1 184 ? -12.455 -16.709 4.308 1.00 72.06 184 LEU A C 1
ATOM 1465 O O . LEU A 1 184 ? -13.293 -16.103 3.642 1.00 72.06 184 LEU A O 1
ATOM 1469 N N . CYS A 1 185 ? -11.649 -17.621 3.760 1.00 68.38 185 CYS A N 1
ATOM 1470 C CA . CYS A 1 185 ? -11.748 -18.046 2.371 1.00 68.38 185 CYS A CA 1
ATOM 1471 C C . CYS A 1 185 ? -12.729 -19.224 2.262 1.00 68.38 185 CYS A C 1
ATOM 1473 O O . CYS A 1 185 ? -12.446 -20.287 2.816 1.00 68.38 185 CYS A O 1
ATOM 1475 N N . PRO A 1 186 ? -13.834 -19.098 1.500 1.00 64.62 186 PRO A N 1
ATOM 1476 C CA . PRO A 1 186 ? -14.859 -20.143 1.409 1.00 64.62 186 PRO A CA 1
ATOM 1477 C C . PRO A 1 186 ? -14.310 -21.532 1.051 1.00 64.62 186 PRO A C 1
ATOM 1479 O O . PRO A 1 186 ? -14.762 -22.529 1.592 1.00 64.62 186 PRO A O 1
ATOM 1482 N N . GLN A 1 187 ? -13.280 -21.588 0.204 1.00 61.75 187 GLN A N 1
ATOM 1483 C CA . GLN A 1 187 ? -12.610 -22.820 -0.236 1.00 61.75 187 GLN A CA 1
ATOM 1484 C C . GLN A 1 187 ? -11.826 -23.578 0.853 1.00 61.75 187 GLN A C 1
ATOM 1486 O O . GLN A 1 187 ? -11.468 -24.731 0.646 1.00 61.75 187 GLN A O 1
ATOM 1491 N N . PHE A 1 188 ? -11.507 -22.927 1.976 1.00 58.97 188 PHE A N 1
ATOM 1492 C CA . PHE A 1 188 ? -10.785 -23.522 3.106 1.00 58.97 188 PHE A CA 1
ATOM 1493 C C . PHE A 1 188 ? -11.680 -23.674 4.342 1.00 58.97 188 PHE A C 1
ATOM 1495 O O . PHE A 1 188 ? -11.200 -24.067 5.405 1.00 58.97 188 PHE A O 1
ATOM 1502 N N . ARG A 1 189 ? -12.983 -23.391 4.210 1.00 56.72 189 ARG A N 1
ATOM 1503 C CA . ARG A 1 189 ? -13.975 -23.773 5.212 1.00 56.72 189 ARG A CA 1
ATOM 1504 C C . ARG A 1 189 ? -14.188 -25.278 5.109 1.00 56.72 189 ARG A C 1
ATOM 1506 O O . ARG A 1 189 ? -15.003 -25.731 4.316 1.00 56.72 189 ARG A O 1
ATOM 1513 N N . ALA A 1 190 ? -13.430 -26.043 5.888 1.00 53.91 190 ALA A N 1
ATOM 1514 C CA . ALA A 1 190 ? -13.851 -27.400 6.225 1.00 53.91 190 ALA A CA 1
ATOM 1515 C C . ALA A 1 190 ? -15.090 -27.349 7.141 1.00 53.91 190 ALA A C 1
ATOM 1517 O O . ALA A 1 190 ? -15.973 -28.178 6.997 1.00 53.91 190 ALA A O 1
ATOM 1518 N N . ASP A 1 191 ? -15.178 -26.304 7.976 1.00 50.38 191 ASP A N 1
ATOM 1519 C CA . ASP A 1 191 ? -16.310 -25.920 8.823 1.00 50.38 191 ASP A CA 1
ATOM 1520 C C . ASP A 1 191 ? -16.275 -24.391 9.059 1.00 50.38 191 ASP A C 1
ATOM 1522 O O . ASP A 1 191 ? -15.206 -23.775 8.924 1.00 50.38 191 ASP A O 1
ATOM 1526 N N . PRO A 1 192 ? -17.407 -23.723 9.363 1.00 46.03 192 PRO A N 1
ATOM 1527 C CA . PRO A 1 192 ? -17.410 -22.312 9.752 1.00 46.03 192 PRO A CA 1
ATOM 1528 C C . PRO A 1 192 ? -16.520 -22.088 10.991 1.00 46.03 192 PRO A C 1
ATOM 1530 O O . PRO A 1 192 ? -16.476 -22.954 11.866 1.00 46.03 192 PRO A O 1
ATOM 1533 N N . PRO A 1 193 ? -15.809 -20.945 11.096 1.00 49.28 193 PRO A N 1
ATOM 1534 C CA . PRO A 1 193 ? -14.984 -20.663 12.265 1.00 49.28 193 PRO A CA 1
ATOM 1535 C C . PRO A 1 193 ? -15.860 -20.743 13.514 1.00 49.28 193 PRO A C 1
ATOM 1537 O O . PRO A 1 193 ? -16.883 -20.060 13.598 1.00 49.28 193 PRO A O 1
ATOM 1540 N N . LEU A 1 194 ? -15.467 -21.602 14.459 1.00 50.69 194 LEU A N 1
ATOM 1541 C CA . LEU A 1 194 ? -16.088 -21.692 15.773 1.00 50.69 194 LEU A CA 1
ATOM 1542 C C . LEU A 1 194 ? -16.077 -20.285 16.370 1.00 50.69 194 LEU A C 1
ATOM 1544 O O . LEU A 1 194 ? -15.030 -19.797 16.798 1.00 50.69 194 LEU A O 1
ATOM 1548 N N . MET A 1 195 ? -17.239 -19.626 16.399 1.00 44.62 195 MET A N 1
ATOM 1549 C CA . MET A 1 195 ? -17.464 -18.523 17.320 1.00 44.62 195 MET A CA 1
ATOM 1550 C C . MET A 1 195 ? -17.266 -19.118 18.708 1.00 44.62 195 MET A C 1
ATOM 1552 O O . MET A 1 195 ? -18.173 -19.729 19.267 1.00 44.62 195 MET A O 1
ATOM 1556 N N . ARG A 1 196 ? -16.049 -19.017 19.246 1.00 44.44 196 ARG A N 1
ATOM 1557 C CA . ARG A 1 196 ? -15.818 -19.286 20.657 1.00 44.44 196 ARG A CA 1
ATOM 1558 C C . ARG A 1 196 ? -16.641 -18.246 21.398 1.00 44.44 196 ARG A C 1
ATOM 1560 O O . ARG A 1 196 ? -16.263 -17.077 21.441 1.00 44.44 196 ARG A O 1
ATOM 1567 N N . ALA A 1 197 ? -17.804 -18.670 21.887 1.00 40.72 197 ALA A N 1
ATOM 1568 C CA . ALA A 1 197 ? -18.578 -17.904 22.838 1.00 40.72 197 ALA A CA 1
ATOM 1569 C C . ALA A 1 197 ? -17.628 -17.531 23.977 1.00 40.72 197 ALA A C 1
ATOM 1571 O O . ALA A 1 197 ? -16.914 -18.391 24.498 1.00 40.72 197 ALA A O 1
ATOM 1572 N N . ALA A 1 198 ? -17.556 -16.240 24.281 1.00 38.62 198 ALA A N 1
ATOM 1573 C CA . ALA A 1 198 ? -16.839 -15.770 25.447 1.00 38.62 198 ALA A CA 1
ATOM 1574 C C . ALA A 1 198 ? -17.487 -16.417 26.679 1.00 38.62 198 ALA A C 1
ATOM 1576 O O . ALA A 1 198 ? -18.658 -16.168 26.962 1.00 38.62 198 ALA A O 1
ATOM 1577 N N . SER A 1 199 ? -16.735 -17.295 27.336 1.00 43.91 199 SER A N 1
ATOM 1578 C CA . SER A 1 199 ? -16.979 -17.787 28.693 1.00 43.91 199 SER A CA 1
ATOM 1579 C C . SER A 1 199 ? -16.150 -16.975 29.671 1.00 43.91 199 SER A C 1
ATOM 1581 O O . SER A 1 199 ? -14.946 -16.811 29.355 1.00 43.91 199 SER A O 1
#

Radius of gyration: 19.74 Å; chains: 1; bounding box: 47×45×58 Å